Protein AF-K1V8L8-F1 (afdb_monomer_lite)

Sequence (189 aa):
MFRPQVARSARTLGRRANSTTAQQAQQKAQQAAQDAKQAAGDVAAKAKDALNSPKAQEVSQKANELFESGAQAVRKVTGPIGDKVGNALGSYKQPLQYNWQVFKSLVKQVYQAEKLAPPTHLSQWTSAYSEIFHKAASKQWWSQVLSSGSWAKLAVGGLEAYGLYKIGEILGRRHLIGYNVPANAVGQH

Foldseek 3Di:
DDDDDDDDDDPDPPPPVPVVVVVVVVVVVVVVVVVVVVVVVVVVVVVVVLVPDPDPVVSVVVVVVCVVVVVVVCVVCCPPVVVVVVVVVVVVVVVVVVVVVVVVVVVVVCCVVVVVDDDPDVVVVVVVVVVVVVLVPDPVNVVCCVVVVVVVVVVVVVVVVVVVVVVVVCVVQVHDDDHPDPPVVVPDD

InterPro domains:
  IPR006808 ATP synthase F0 complex subunit G, mitochondrial [PF04718] (97-180)

Structure (mmCIF, N/CA/C/O backbone):
data_AF-K1V8L8-F1
#
_entry.id   AF-K1V8L8-F1
#
loop_
_atom_site.group_PDB
_atom_site.id
_atom_site.type_symbol
_atom_site.label_atom_id
_atom_site.label_alt_id
_atom_site.label_comp_id
_atom_site.label_asym_id
_atom_site.label_entity_id
_atom_site.label_seq_id
_atom_site.pdbx_PDB_ins_code
_atom_site.Cartn_x
_atom_site.Cartn_y
_atom_site.Cartn_z
_atom_site.occupancy
_atom_site.B_iso_or_equiv
_atom_site.auth_seq_id
_atom_site.auth_comp_id
_atom_site.auth_asym_id
_atom_site.auth_atom_id
_atom_site.pdbx_PDB_model_num
ATOM 1 N N . MET A 1 1 ? -13.788 6.386 79.964 1.00 41.38 1 MET A N 1
ATOM 2 C CA . MET A 1 1 ? -13.358 6.359 78.548 1.00 41.38 1 MET A CA 1
ATOM 3 C C . MET A 1 1 ? -14.594 6.194 77.671 1.00 41.38 1 MET A C 1
ATOM 5 O O . MET A 1 1 ? -15.170 5.120 77.668 1.00 41.38 1 MET A O 1
ATOM 9 N N . PHE A 1 2 ? -15.033 7.253 76.987 1.00 39.66 2 PHE A N 1
ATOM 10 C CA . PHE A 1 2 ? -16.149 7.231 76.032 1.00 39.66 2 PHE A CA 1
ATOM 11 C C . PHE A 1 2 ? -15.664 7.855 74.717 1.00 39.66 2 PHE A C 1
ATOM 13 O O . PHE A 1 2 ? -15.045 8.917 74.733 1.00 39.66 2 PHE A O 1
ATOM 20 N N . ARG A 1 3 ? -15.930 7.200 73.584 1.00 55.78 3 ARG A N 1
ATOM 21 C CA . ARG A 1 3 ? -15.787 7.765 72.234 1.00 55.78 3 ARG A CA 1
ATOM 22 C C . ARG A 1 3 ? -17.061 7.452 71.451 1.00 55.78 3 ARG A C 1
ATOM 24 O O . ARG A 1 3 ? -17.362 6.269 71.312 1.00 55.78 3 ARG A O 1
ATOM 31 N N . PRO A 1 4 ? -17.762 8.436 70.870 1.00 52.28 4 PRO A N 1
ATOM 32 C CA . PRO A 1 4 ? -18.664 8.168 69.764 1.00 52.28 4 PRO A CA 1
ATOM 33 C C . PRO A 1 4 ? -17.899 8.279 68.434 1.00 52.28 4 PRO A C 1
ATOM 35 O O . PRO A 1 4 ? -17.237 9.279 68.155 1.00 52.28 4 PRO A O 1
ATOM 38 N N . GLN A 1 5 ? -17.965 7.215 67.632 1.00 56.03 5 GLN A N 1
ATOM 39 C CA . GLN A 1 5 ? -17.539 7.186 66.231 1.00 56.03 5 GLN A CA 1
ATOM 40 C C . GLN A 1 5 ? -18.643 7.772 65.339 1.00 56.03 5 GLN A C 1
ATOM 42 O O . GLN A 1 5 ? -19.834 7.631 65.601 1.00 56.03 5 GLN A O 1
ATOM 47 N N . VAL A 1 6 ? -18.197 8.457 64.292 1.00 55.47 6 VAL A N 1
ATOM 48 C CA . VAL A 1 6 ? -18.942 9.372 63.423 1.00 55.47 6 VAL A CA 1
ATOM 49 C C . VAL A 1 6 ? -19.823 8.634 62.406 1.00 55.47 6 VAL A C 1
ATOM 51 O O . VAL A 1 6 ? -19.441 7.608 61.846 1.00 55.47 6 VAL A O 1
ATOM 54 N N . ALA A 1 7 ? -20.989 9.217 62.118 1.00 52.66 7 ALA A N 1
ATOM 55 C CA . ALA A 1 7 ? -21.950 8.794 61.106 1.00 52.66 7 ALA A CA 1
ATOM 56 C C . ALA A 1 7 ? -21.371 8.751 59.676 1.00 52.66 7 ALA A C 1
ATOM 58 O O . ALA A 1 7 ? -20.891 9.760 59.160 1.00 52.66 7 ALA A O 1
ATOM 59 N N . ARG A 1 8 ? -21.520 7.613 58.984 1.00 55.12 8 ARG A N 1
ATOM 60 C CA . ARG A 1 8 ? -21.452 7.508 57.513 1.00 55.12 8 ARG A CA 1
ATOM 61 C C . ARG A 1 8 ? -22.308 6.342 57.016 1.00 55.12 8 ARG A C 1
ATOM 63 O O . ARG A 1 8 ? -21.875 5.199 57.080 1.00 55.12 8 ARG A O 1
ATOM 70 N N . SER A 1 9 ? -23.481 6.633 56.452 1.00 55.84 9 SER A N 1
ATOM 71 C CA . SER A 1 9 ? -24.152 5.775 55.457 1.00 55.84 9 SER A CA 1
ATOM 72 C C . SER A 1 9 ? -25.309 6.521 54.790 1.00 55.84 9 SER A C 1
ATOM 74 O O . SER A 1 9 ? -26.440 6.470 55.250 1.00 55.84 9 SER A O 1
ATOM 76 N N . ALA A 1 10 ? -25.022 7.233 53.696 1.00 54.03 10 ALA A N 1
ATOM 77 C CA . ALA A 1 10 ? -26.052 7.858 52.856 1.00 54.03 10 ALA A CA 1
ATOM 78 C C . ALA A 1 10 ? -25.625 7.949 51.376 1.00 54.03 10 ALA A C 1
ATOM 80 O O . ALA A 1 10 ? -25.760 8.994 50.746 1.00 54.03 10 ALA A O 1
ATOM 81 N N . ARG A 1 11 ? -25.043 6.883 50.800 1.00 56.56 11 ARG A N 1
ATOM 82 C CA . ARG A 1 11 ? -24.633 6.866 49.373 1.00 56.56 11 ARG A CA 1
ATOM 83 C C . ARG A 1 11 ? -24.847 5.527 48.658 1.00 56.56 11 ARG A C 1
ATOM 85 O O . ARG A 1 11 ? -23.981 5.088 47.909 1.00 56.56 11 ARG A O 1
ATOM 92 N N . THR A 1 12 ? -25.984 4.861 48.848 1.00 56.50 12 THR A N 1
ATOM 93 C CA . THR A 1 12 ? -26.264 3.601 48.118 1.00 56.50 12 THR A CA 1
ATOM 94 C C . THR A 1 12 ? -27.656 3.487 47.495 1.00 56.50 12 THR A C 1
ATOM 96 O O . THR A 1 12 ? -27.924 2.495 46.820 1.00 56.50 12 THR A O 1
ATOM 99 N N . LEU A 1 13 ? -28.516 4.507 47.591 1.00 55.69 13 LEU A N 1
ATOM 100 C CA . LEU A 1 13 ? -29.871 4.438 47.018 1.00 55.69 13 LEU A CA 1
ATOM 101 C C . LEU A 1 13 ? -29.971 4.851 45.534 1.00 55.69 13 LEU A C 1
ATOM 103 O O . LEU A 1 13 ? -30.917 4.458 44.863 1.00 55.69 13 LEU A O 1
ATOM 107 N N . GLY A 1 14 ? -28.977 5.547 44.968 1.00 52.19 14 GLY A N 1
ATOM 108 C CA . GLY A 1 14 ? -29.038 6.041 43.579 1.00 52.19 14 GLY A CA 1
ATOM 109 C C . GLY A 1 14 ? -28.709 5.027 42.470 1.00 52.19 14 GLY A C 1
ATOM 110 O O . GLY A 1 14 ? -28.949 5.310 41.302 1.00 52.19 14 GLY A O 1
ATOM 111 N N . ARG A 1 15 ? -28.155 3.845 42.787 1.00 51.91 15 ARG A N 1
ATOM 112 C CA . ARG A 1 15 ? -27.674 2.889 41.760 1.00 51.91 15 ARG A CA 1
ATOM 113 C C . ARG A 1 15 ? -28.701 1.859 41.285 1.00 51.91 15 ARG A C 1
ATOM 115 O O . ARG A 1 15 ? -28.468 1.231 40.260 1.00 51.91 15 ARG A O 1
ATOM 122 N N . ARG A 1 16 ? -29.813 1.662 41.997 1.00 51.38 16 ARG A N 1
ATOM 123 C CA . ARG A 1 16 ? -30.750 0.555 41.712 1.00 51.38 16 ARG A CA 1
ATOM 124 C C . ARG A 1 16 ? -31.874 0.915 40.735 1.00 51.38 16 ARG A C 1
ATOM 126 O O . ARG A 1 16 ? -32.454 0.022 40.137 1.00 51.38 16 ARG A O 1
ATOM 133 N N . ALA A 1 17 ? -32.147 2.203 40.526 1.00 51.97 17 ALA A N 1
ATOM 134 C CA . ALA A 1 17 ? -33.228 2.651 39.644 1.00 51.97 17 ALA A CA 1
ATOM 135 C C . ALA A 1 17 ? -32.860 2.657 38.143 1.00 51.97 17 ALA A C 1
ATOM 137 O O . ALA A 1 17 ? -33.745 2.791 37.308 1.00 51.97 17 ALA A O 1
ATOM 138 N N . ASN A 1 18 ? -31.576 2.501 37.788 1.00 53.44 18 ASN A N 1
ATOM 139 C CA . ASN A 1 18 ? -31.100 2.585 36.397 1.00 53.44 18 ASN A CA 1
ATOM 140 C C . ASN A 1 18 ? -30.856 1.208 35.734 1.00 53.44 18 ASN A C 1
ATOM 142 O O . ASN A 1 18 ? -30.539 1.133 34.550 1.00 53.44 18 ASN A O 1
ATOM 146 N N . SER A 1 19 ? -30.973 0.100 36.480 1.00 55.78 19 SER A N 1
ATOM 147 C CA . SER A 1 19 ? -30.687 -1.256 35.977 1.00 55.78 19 SER A CA 1
ATOM 148 C C . SER A 1 19 ? -31.905 -1.974 35.389 1.00 55.78 19 SER A C 1
ATOM 150 O O . SER A 1 19 ? -31.745 -2.826 34.519 1.00 55.78 19 SER A O 1
ATOM 152 N N . THR A 1 20 ? -33.121 -1.622 35.808 1.00 58.75 20 THR A N 1
ATOM 153 C CA . THR A 1 20 ? -34.366 -2.262 35.348 1.00 58.75 20 THR A CA 1
ATOM 154 C C . THR A 1 20 ? -34.743 -1.865 33.918 1.00 58.75 20 THR A C 1
ATOM 156 O O . THR A 1 20 ? -35.167 -2.717 33.141 1.00 58.75 20 THR A O 1
ATOM 159 N N . THR A 1 21 ? -34.505 -0.617 33.512 1.00 59.47 21 THR A N 1
ATOM 160 C CA . THR A 1 21 ? -34.759 -0.129 32.143 1.00 59.47 21 THR A CA 1
ATOM 161 C C . THR A 1 21 ? -33.750 -0.673 31.129 1.00 59.47 21 THR A C 1
ATOM 163 O O . THR A 1 21 ? -34.129 -1.028 30.014 1.00 59.47 21 THR A O 1
ATOM 166 N N . ALA A 1 22 ? -32.476 -0.801 31.520 1.00 53.62 22 ALA A N 1
ATOM 167 C CA . ALA A 1 22 ? -31.430 -1.377 30.673 1.00 53.62 22 ALA A CA 1
ATOM 168 C C . ALA A 1 22 ? -31.665 -2.877 30.419 1.00 53.62 22 ALA A C 1
ATOM 170 O O . ALA A 1 22 ? -31.586 -3.327 29.278 1.00 53.62 22 ALA A O 1
ATOM 171 N N . GLN A 1 23 ? -32.047 -3.635 31.454 1.00 55.22 23 GLN A N 1
ATOM 172 C CA . GLN A 1 23 ? -32.374 -5.059 31.324 1.00 55.22 23 GLN A CA 1
ATOM 173 C C . GLN A 1 23 ? -33.626 -5.294 30.460 1.00 55.22 23 GLN A C 1
ATOM 175 O O . GLN A 1 23 ? -33.624 -6.190 29.618 1.00 55.22 23 GLN A O 1
ATOM 180 N N . GLN A 1 24 ? -34.659 -4.453 30.584 1.00 58.28 24 GLN A N 1
ATOM 181 C CA . GLN A 1 24 ? -35.862 -4.535 29.743 1.00 58.28 24 GLN A CA 1
ATOM 182 C C . GLN A 1 24 ? -35.597 -4.156 28.274 1.00 58.28 24 GLN A C 1
ATOM 184 O O . GLN A 1 24 ? -36.155 -4.780 27.370 1.00 58.28 24 GLN A O 1
ATOM 189 N N . ALA A 1 25 ? -34.726 -3.175 28.010 1.00 56.31 25 ALA A N 1
ATOM 190 C CA . ALA A 1 25 ? -34.316 -2.818 26.649 1.00 56.31 25 ALA A CA 1
ATOM 191 C C . ALA A 1 25 ? -33.512 -3.946 25.981 1.00 56.31 25 ALA A C 1
ATOM 193 O O . ALA A 1 25 ? -33.713 -4.243 24.803 1.00 56.31 25 ALA A O 1
ATOM 194 N N . GLN A 1 26 ? -32.655 -4.623 26.748 1.00 54.72 26 GLN A N 1
ATOM 195 C CA . GLN A 1 26 ? -31.834 -5.730 26.262 1.00 54.72 26 GLN A CA 1
ATOM 196 C C . GLN A 1 26 ? -32.673 -6.988 25.979 1.00 54.72 26 GLN A C 1
ATOM 198 O O . GLN A 1 26 ? -32.453 -7.647 24.965 1.00 54.72 26 GLN A O 1
ATOM 203 N N . GLN A 1 27 ? -33.694 -7.267 26.796 1.00 59.62 27 GLN A N 1
ATOM 204 C CA . GLN A 1 27 ? -34.651 -8.355 26.553 1.00 59.62 27 GLN A CA 1
ATOM 205 C C . GLN A 1 27 ? -35.532 -8.097 25.319 1.00 59.62 27 GLN A C 1
ATOM 207 O O . GLN A 1 27 ? -35.704 -8.997 24.499 1.00 59.62 27 GLN A O 1
ATOM 212 N N . LYS A 1 28 ? -36.016 -6.861 25.114 1.00 63.06 28 LYS A N 1
ATOM 213 C CA . LYS A 1 28 ? -36.784 -6.501 23.905 1.00 63.06 28 LYS A CA 1
ATOM 214 C C . LYS A 1 28 ? -35.933 -6.511 22.633 1.00 63.06 28 LYS A C 1
ATOM 216 O O . LYS A 1 28 ? -36.427 -6.903 21.581 1.00 63.06 28 LYS A O 1
ATOM 221 N N . ALA A 1 29 ? -34.655 -6.135 22.720 1.00 52.78 29 ALA A N 1
ATOM 222 C CA . ALA A 1 29 ? -33.720 -6.231 21.598 1.00 52.78 29 ALA A CA 1
ATOM 223 C C . ALA A 1 29 ? -33.407 -7.691 21.227 1.00 52.78 29 ALA A C 1
ATOM 225 O O . ALA A 1 29 ? -33.290 -8.014 20.047 1.00 52.78 29 ALA A O 1
ATOM 226 N N . GLN A 1 30 ? -33.317 -8.583 22.218 1.00 53.81 30 GLN A N 1
ATOM 227 C CA . GLN A 1 30 ? -33.124 -10.016 21.986 1.00 53.81 30 GLN A CA 1
ATOM 228 C C . GLN A 1 30 ? -34.370 -10.681 21.388 1.00 53.81 30 GLN A C 1
ATOM 230 O O . GLN A 1 30 ? -34.225 -11.496 20.483 1.00 53.81 30 GLN A O 1
ATOM 235 N N . GLN A 1 31 ? -35.573 -10.288 21.816 1.00 59.94 31 GLN A N 1
ATOM 236 C CA . GLN A 1 31 ? -36.829 -10.757 21.216 1.00 59.94 31 GLN A CA 1
ATOM 237 C C . GLN A 1 31 ? -36.984 -10.260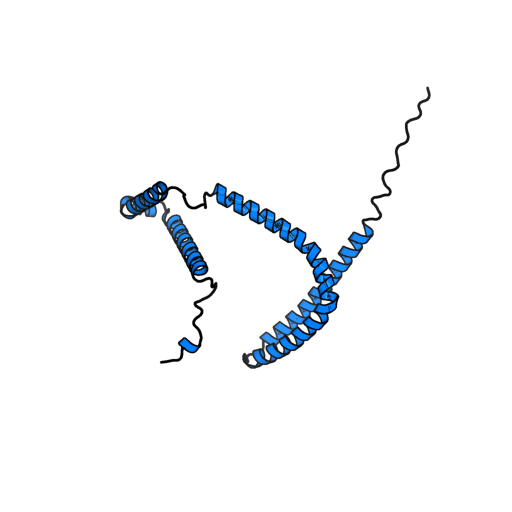 19.771 1.00 59.94 31 GLN A C 1
ATOM 239 O O . GLN A 1 31 ? -37.184 -11.068 18.874 1.00 59.94 31 GLN A O 1
ATOM 244 N N . ALA A 1 32 ? -36.730 -8.974 19.502 1.00 54.91 32 ALA A N 1
ATOM 245 C CA . ALA A 1 32 ? -36.762 -8.438 18.138 1.00 54.91 32 ALA A CA 1
ATOM 246 C C . ALA A 1 32 ? -35.705 -9.080 17.214 1.00 54.91 32 ALA A C 1
ATOM 248 O O . ALA A 1 32 ? -35.952 -9.277 16.026 1.00 54.91 32 ALA A O 1
ATOM 249 N N . ALA A 1 33 ? -34.532 -9.437 17.749 1.00 48.59 33 ALA A N 1
ATOM 250 C CA . ALA A 1 33 ? -33.508 -10.162 16.999 1.00 48.59 33 ALA A CA 1
ATOM 251 C C . ALA A 1 33 ? -33.902 -11.623 16.724 1.00 48.59 33 ALA A C 1
ATOM 253 O O . ALA A 1 33 ? -33.536 -12.157 15.678 1.00 48.59 33 ALA A O 1
ATOM 254 N N . GLN A 1 34 ? -34.642 -12.270 17.628 1.00 57.72 34 GLN A N 1
ATOM 255 C CA . GLN A 1 34 ? -35.170 -13.622 17.423 1.00 57.72 34 GLN A CA 1
ATOM 256 C C . GLN A 1 34 ? -36.318 -13.629 16.407 1.00 57.72 34 GLN A C 1
ATOM 258 O O . GLN A 1 34 ? -36.279 -14.442 15.485 1.00 57.72 34 GLN A O 1
ATOM 263 N N . ASP A 1 35 ? -37.233 -12.661 16.482 1.00 61.31 35 ASP A N 1
ATOM 264 C CA . ASP A 1 35 ? -38.331 -12.494 15.521 1.00 61.31 35 ASP A CA 1
ATOM 265 C C . ASP A 1 35 ? -37.797 -12.160 14.118 1.00 61.31 35 ASP A C 1
ATOM 267 O O . ASP A 1 35 ? -38.238 -12.724 13.117 1.00 61.31 35 ASP A O 1
ATOM 271 N N . ALA A 1 36 ? -36.763 -11.313 14.028 1.00 51.12 36 ALA A N 1
ATOM 272 C CA . ALA A 1 36 ? -36.087 -11.016 12.766 1.00 51.12 36 ALA A CA 1
ATOM 273 C C . ALA A 1 36 ? -35.331 -12.232 12.206 1.00 51.12 36 ALA A C 1
ATOM 275 O O . ALA A 1 36 ? -35.281 -12.422 10.991 1.00 51.12 36 ALA A O 1
ATOM 276 N N . LYS A 1 37 ? -34.756 -13.077 13.070 1.00 53.94 37 LYS A N 1
ATOM 277 C CA . LYS A 1 37 ? -34.059 -14.303 12.657 1.00 53.94 37 LYS A CA 1
ATOM 278 C C . LYS A 1 37 ? -35.037 -15.382 12.184 1.00 53.94 37 LYS A C 1
ATOM 280 O O . LYS A 1 37 ? -34.701 -16.116 11.260 1.00 53.94 37 LYS A O 1
ATOM 285 N N . GLN A 1 38 ? -36.235 -15.447 12.764 1.00 57.44 38 GLN A N 1
ATOM 286 C CA . GLN A 1 38 ? -37.321 -16.320 12.307 1.00 57.44 38 GLN A CA 1
ATOM 287 C C . GLN A 1 38 ? -37.905 -15.830 10.977 1.00 57.44 38 GLN A C 1
ATOM 289 O O . GLN A 1 38 ? -37.942 -16.599 10.021 1.00 57.44 38 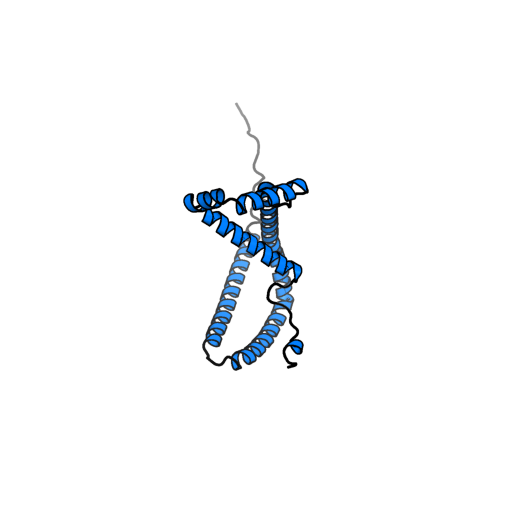GLN A O 1
ATOM 294 N N . ALA A 1 39 ? -38.196 -14.531 10.848 1.00 55.06 39 ALA A N 1
ATOM 295 C CA . ALA A 1 39 ? -38.648 -13.943 9.584 1.00 55.06 39 ALA A CA 1
ATOM 296 C C . ALA A 1 39 ? -37.603 -14.095 8.460 1.00 55.06 39 ALA A C 1
ATOM 298 O O . ALA A 1 39 ? -37.948 -14.396 7.318 1.00 55.06 39 ALA A O 1
ATOM 299 N N . ALA A 1 40 ? -36.311 -13.947 8.774 1.00 41.16 40 ALA A N 1
ATOM 300 C CA . ALA A 1 40 ? -35.227 -14.199 7.826 1.00 41.16 40 ALA A CA 1
ATOM 301 C C . ALA A 1 40 ? -35.068 -15.692 7.497 1.00 41.16 40 ALA A C 1
ATOM 303 O O . ALA A 1 40 ? -34.740 -16.026 6.360 1.00 41.16 40 ALA A O 1
ATOM 304 N N . GLY A 1 41 ? -35.322 -16.587 8.457 1.00 49.12 41 GLY A N 1
ATOM 305 C CA . GLY A 1 41 ? -35.358 -18.034 8.247 1.00 49.12 41 GLY A CA 1
ATOM 306 C C . GLY A 1 41 ? -36.468 -18.455 7.283 1.00 49.12 41 GLY A C 1
ATOM 307 O O . GLY A 1 41 ? -36.201 -19.216 6.357 1.00 49.12 41 GLY A O 1
ATOM 308 N N . ASP A 1 42 ? -37.665 -17.883 7.425 1.00 55.75 42 ASP A N 1
ATOM 309 C CA . ASP A 1 42 ? -38.818 -18.164 6.559 1.00 55.75 42 ASP A CA 1
ATOM 310 C C . ASP A 1 42 ? -38.641 -17.608 5.140 1.00 55.75 42 ASP A C 1
ATOM 312 O O . ASP A 1 42 ? -39.034 -18.241 4.157 1.00 55.75 42 ASP A O 1
ATOM 316 N N . VAL A 1 43 ? -38.001 -16.442 5.004 1.00 52.12 43 VAL A N 1
ATOM 317 C CA . VAL A 1 43 ? -37.657 -15.868 3.693 1.00 52.12 43 VAL A CA 1
ATOM 318 C C . VAL A 1 43 ? -36.511 -16.643 3.039 1.00 52.12 43 VAL A C 1
ATOM 320 O O . VAL A 1 43 ? -36.562 -16.909 1.839 1.00 52.12 43 VAL A O 1
ATOM 323 N N . ALA A 1 44 ? -35.509 -17.074 3.808 1.00 44.59 44 ALA A N 1
ATOM 324 C CA . ALA A 1 44 ? -34.413 -17.898 3.303 1.00 44.59 44 ALA A CA 1
ATOM 325 C C . ALA A 1 44 ? -34.875 -19.312 2.909 1.00 44.59 44 ALA A C 1
ATOM 327 O O . ALA A 1 44 ? -34.371 -19.859 1.929 1.00 44.59 44 ALA A O 1
ATOM 328 N N . ALA A 1 45 ? -35.846 -19.890 3.624 1.00 54.59 45 ALA A N 1
ATOM 329 C CA . ALA A 1 45 ? -36.470 -21.162 3.265 1.00 54.59 45 ALA A CA 1
ATOM 330 C C . ALA A 1 45 ? -37.266 -21.035 1.955 1.00 54.59 45 ALA A C 1
ATOM 332 O O . ALA A 1 45 ? -37.046 -21.813 1.030 1.00 54.59 45 ALA A O 1
ATOM 333 N N . LYS A 1 46 ? -38.076 -19.975 1.813 1.00 60.25 46 LYS A N 1
ATOM 334 C CA . LYS A 1 46 ? -38.807 -19.682 0.565 1.00 60.25 46 LYS A CA 1
ATOM 335 C C . LYS A 1 46 ? -37.881 -19.372 -0.617 1.00 60.25 46 LYS A C 1
ATOM 337 O O . LYS A 1 46 ? -38.191 -19.737 -1.747 1.00 60.25 46 LYS A O 1
ATOM 342 N N . ALA A 1 47 ? -36.731 -18.742 -0.368 1.00 46.72 47 ALA A N 1
ATOM 343 C CA . ALA A 1 47 ? -35.719 -18.490 -1.393 1.00 46.72 47 ALA A CA 1
ATOM 344 C C . ALA A 1 47 ? -34.982 -19.772 -1.820 1.00 46.72 47 ALA A C 1
ATOM 346 O O . ALA A 1 47 ? -34.677 -19.935 -3.000 1.00 46.72 47 ALA A O 1
ATOM 347 N N . LYS A 1 48 ? -34.728 -20.701 -0.888 1.00 53.56 48 LYS A N 1
ATOM 348 C CA . LYS A 1 48 ? -34.130 -22.009 -1.197 1.00 53.56 48 LYS A CA 1
ATOM 349 C C . LYS A 1 48 ? -35.063 -22.904 -2.015 1.00 53.56 48 LYS A C 1
ATOM 351 O O . LYS A 1 48 ? -34.581 -23.560 -2.931 1.00 53.56 48 LYS A O 1
ATOM 356 N N . ASP A 1 49 ? -36.369 -22.876 -1.757 1.00 51.56 49 ASP A N 1
ATOM 357 C CA . ASP A 1 49 ? -37.346 -23.626 -2.563 1.00 51.56 49 ASP A CA 1
ATOM 358 C C . ASP A 1 49 ? -37.492 -23.067 -3.988 1.00 51.56 49 ASP A C 1
ATOM 360 O O . ASP A 1 49 ? -37.638 -23.829 -4.944 1.00 51.56 49 ASP A O 1
ATOM 364 N N . ALA A 1 50 ? -37.367 -21.747 -4.167 1.00 53.94 50 ALA A N 1
ATOM 365 C CA . ALA A 1 50 ? -37.406 -21.112 -5.488 1.00 53.94 50 ALA A CA 1
ATOM 366 C C . ALA A 1 50 ? -36.144 -21.372 -6.338 1.00 53.94 50 ALA A C 1
ATOM 368 O O . ALA A 1 50 ? -36.211 -21.324 -7.566 1.00 53.94 50 ALA A O 1
ATOM 369 N N . LEU A 1 51 ? -35.004 -21.671 -5.703 1.00 44.09 51 LEU A N 1
ATOM 370 C CA . 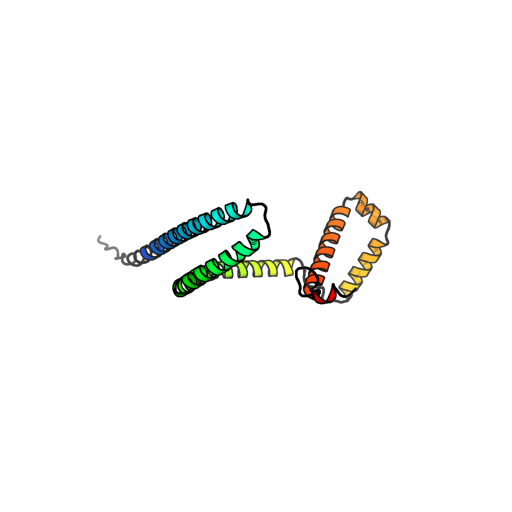LEU A 1 51 ? -33.725 -21.945 -6.373 1.00 44.09 51 LEU A CA 1
ATOM 371 C C . LEU A 1 51 ? -33.627 -23.360 -6.976 1.00 44.09 51 LEU A C 1
ATOM 373 O O . LEU A 1 51 ? -32.761 -23.594 -7.815 1.00 44.09 51 LEU A O 1
ATOM 377 N N . ASN A 1 52 ? -34.512 -24.290 -6.600 1.00 53.44 52 ASN A N 1
ATOM 378 C CA . ASN A 1 52 ? -34.430 -25.698 -7.016 1.00 53.44 52 ASN A CA 1
ATOM 379 C C . ASN A 1 52 ? -35.260 -26.058 -8.270 1.00 53.44 52 ASN A C 1
ATOM 381 O O . ASN A 1 52 ? -35.309 -27.228 -8.643 1.00 53.44 52 ASN A O 1
ATOM 385 N N . SER A 1 53 ? -35.899 -25.095 -8.952 1.00 51.34 53 SER A N 1
ATOM 386 C CA . SER A 1 53 ? -36.620 -25.349 -10.216 1.00 51.34 53 SER A CA 1
ATOM 387 C C . SER A 1 53 ? -35.801 -24.911 -11.445 1.00 51.34 53 SER A C 1
ATOM 389 O O . SER A 1 53 ? -35.436 -23.738 -11.545 1.00 51.34 53 SER A O 1
ATOM 391 N N . PRO A 1 54 ? -35.531 -25.796 -12.428 1.00 52.16 54 PRO A N 1
ATOM 392 C CA . PRO A 1 54 ? -34.605 -25.521 -13.526 1.00 52.16 54 PRO A CA 1
ATOM 393 C C . PRO A 1 54 ? -35.294 -24.809 -14.704 1.00 52.16 54 PRO A C 1
ATOM 395 O O . PRO A 1 54 ? -35.323 -25.322 -15.822 1.00 52.16 54 PRO A O 1
ATOM 398 N N . LYS A 1 55 ? -35.860 -23.618 -14.471 1.00 45.09 55 LYS A N 1
ATOM 399 C CA . LYS A 1 55 ? -36.354 -22.720 -15.535 1.00 45.09 55 LYS A CA 1
ATOM 400 C C . LYS A 1 55 ? -36.055 -21.261 -15.188 1.00 45.09 55 LYS A C 1
ATOM 402 O O . LYS A 1 55 ? -36.875 -20.546 -14.618 1.00 45.09 55 LYS A O 1
ATOM 407 N N . ALA A 1 56 ? -34.862 -20.816 -15.575 1.00 42.28 56 ALA A N 1
ATOM 408 C CA . ALA A 1 56 ? -34.301 -19.497 -15.274 1.00 42.28 56 ALA A CA 1
ATOM 409 C C . ALA A 1 56 ? -35.121 -18.290 -15.792 1.00 42.28 56 ALA A C 1
ATOM 411 O O . ALA A 1 56 ? -34.852 -17.166 -15.383 1.00 42.28 56 ALA A O 1
ATOM 412 N N . GLN A 1 57 ? -36.135 -18.493 -16.642 1.00 45.16 57 GLN A N 1
ATOM 413 C CA . GLN A 1 57 ? -36.997 -17.416 -17.153 1.00 45.16 57 GLN A CA 1
ATOM 414 C C . GLN A 1 57 ? -38.277 -17.176 -16.332 1.00 45.16 57 GLN A C 1
ATOM 416 O O . GLN A 1 57 ? -38.731 -16.036 -16.264 1.00 45.16 57 GLN A O 1
ATOM 421 N N . GLU A 1 58 ? -38.814 -18.177 -15.626 1.00 48.75 58 GLU A N 1
ATOM 422 C CA . GLU A 1 58 ? -39.947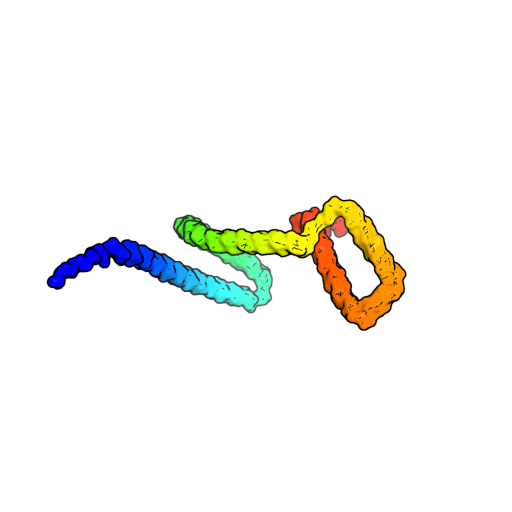 -17.965 -14.700 1.00 48.75 58 GLU A CA 1
ATOM 423 C C . GLU A 1 58 ? -39.490 -17.354 -13.367 1.00 48.75 58 GLU A C 1
ATOM 425 O O . GLU A 1 58 ? -40.239 -16.624 -12.715 1.00 48.75 58 GLU A O 1
ATOM 430 N N . VAL A 1 59 ? -38.229 -17.594 -12.988 1.00 50.66 59 VAL A N 1
ATOM 431 C CA . VAL A 1 59 ? -37.610 -17.036 -11.778 1.00 50.66 59 VAL A CA 1
ATOM 432 C C . VAL A 1 59 ? -37.475 -15.518 -11.878 1.00 50.66 59 VAL A C 1
ATOM 434 O O . VAL A 1 59 ? -37.711 -14.837 -10.890 1.00 50.66 59 VAL A O 1
ATOM 437 N N . SER A 1 60 ? -37.186 -14.958 -13.056 1.00 41.66 60 SER A N 1
ATOM 438 C CA . SER A 1 60 ? -37.105 -13.500 -13.234 1.00 41.66 60 SER A CA 1
ATOM 439 C C . SER A 1 60 ? -38.469 -12.807 -13.150 1.00 41.66 60 SER A C 1
ATOM 441 O O . SER A 1 60 ? -38.558 -11.700 -12.623 1.00 41.66 60 SER A O 1
ATOM 443 N N . GLN A 1 61 ? -39.542 -13.454 -13.615 1.00 52.50 61 GLN A N 1
ATOM 444 C CA . GLN A 1 61 ? -40.897 -12.890 -13.557 1.00 52.50 61 GLN A CA 1
ATOM 445 C C . GLN A 1 61 ? -41.483 -12.983 -12.144 1.00 52.50 61 GLN A C 1
ATOM 447 O O . GLN A 1 61 ? -41.959 -11.980 -11.611 1.00 52.50 61 GLN A O 1
ATOM 452 N N . LYS A 1 62 ? -41.331 -14.136 -11.479 1.00 54.94 62 LYS A N 1
ATOM 453 C CA . LYS A 1 62 ? -41.723 -14.282 -10.071 1.00 54.94 62 LYS A CA 1
ATOM 454 C C . LYS A 1 62 ? -40.841 -13.467 -9.135 1.00 54.94 62 LYS A C 1
ATOM 456 O O . LYS A 1 62 ? -41.352 -12.975 -8.143 1.00 54.94 62 LYS A O 1
ATOM 461 N N . ALA A 1 63 ? -39.556 -13.268 -9.439 1.00 46.22 63 ALA A N 1
ATOM 462 C CA . ALA A 1 63 ? -38.696 -12.378 -8.662 1.00 46.22 63 ALA A CA 1
ATOM 463 C C . ALA A 1 63 ? -39.148 -10.920 -8.766 1.00 46.22 63 ALA A C 1
ATOM 465 O O . ALA A 1 63 ? -39.129 -10.241 -7.749 1.00 46.22 63 ALA A O 1
ATOM 466 N N . ASN A 1 64 ? -39.607 -10.453 -9.932 1.00 47.41 64 ASN A N 1
ATOM 467 C CA . ASN A 1 64 ? -40.162 -9.104 -10.059 1.00 47.41 64 ASN A CA 1
ATOM 468 C C . ASN A 1 64 ? -41.480 -8.953 -9.282 1.00 47.41 64 ASN A C 1
ATOM 470 O O . ASN A 1 64 ? -41.623 -7.984 -8.544 1.00 47.41 64 ASN A O 1
ATOM 474 N N . GLU A 1 65 ? -42.388 -9.933 -9.323 1.00 56.34 65 GLU A N 1
ATOM 475 C CA . GLU A 1 65 ? -43.609 -9.909 -8.495 1.00 56.34 65 GLU A CA 1
ATOM 476 C C . GLU A 1 65 ? -43.314 -10.027 -6.990 1.00 56.34 65 GLU A C 1
ATOM 478 O O . GLU A 1 65 ? -43.952 -9.356 -6.176 1.00 56.34 65 GLU A O 1
ATOM 483 N N . LEU A 1 66 ? -42.321 -10.832 -6.593 1.00 55.16 66 LEU A N 1
ATOM 484 C CA . LEU A 1 66 ? -41.880 -10.949 -5.198 1.00 55.16 66 LEU A CA 1
ATOM 485 C C . LEU A 1 66 ? -41.141 -9.691 -4.736 1.00 55.16 66 LEU A C 1
ATOM 487 O O . LEU A 1 66 ? -41.199 -9.346 -3.559 1.00 55.16 66 LEU A O 1
ATOM 491 N N . PHE A 1 67 ? -40.456 -9.003 -5.648 1.00 49.19 67 PHE A N 1
ATOM 492 C CA . PHE A 1 67 ? -39.774 -7.744 -5.385 1.00 49.19 67 PHE A CA 1
ATOM 493 C C . PHE A 1 67 ? -40.768 -6.591 -5.301 1.00 49.19 67 PHE A C 1
ATOM 495 O O . PHE A 1 67 ? -40.607 -5.740 -4.440 1.00 49.19 67 PHE A O 1
ATOM 502 N N . GLU A 1 68 ? -41.838 -6.579 -6.097 1.00 53.41 68 GLU A N 1
ATOM 503 C CA . GLU A 1 68 ? -42.914 -5.592 -5.970 1.00 53.41 68 GLU A CA 1
ATOM 504 C C . GLU A 1 68 ? -43.769 -5.837 -4.723 1.00 53.41 68 GLU A C 1
ATOM 506 O O . GLU A 1 68 ? -44.020 -4.908 -3.951 1.00 53.41 68 GLU A O 1
ATOM 511 N N . SER A 1 69 ? -44.133 -7.091 -4.448 1.00 56.47 69 SER A N 1
ATOM 512 C CA . SER A 1 69 ? -44.856 -7.483 -3.228 1.00 56.47 69 SER A CA 1
ATOM 513 C C . SER A 1 69 ? -43.991 -7.287 -1.977 1.00 56.47 69 SER A C 1
ATOM 515 O O . SER A 1 69 ? -44.459 -6.804 -0.943 1.00 56.47 69 SER A O 1
ATOM 517 N N . GLY A 1 70 ? -42.696 -7.581 -2.092 1.00 53.59 70 GLY A N 1
ATOM 518 C CA . GLY A 1 70 ? -41.676 -7.338 -1.080 1.00 53.59 70 GLY A CA 1
ATOM 519 C C . GLY A 1 70 ? -41.412 -5.851 -0.877 1.00 53.59 70 GLY A C 1
ATOM 520 O O . GLY A 1 70 ? -41.328 -5.408 0.260 1.00 53.59 70 GLY A O 1
ATOM 521 N N . ALA A 1 71 ? -41.388 -5.042 -1.935 1.00 50.03 71 ALA A N 1
ATOM 522 C CA . ALA A 1 71 ? -41.256 -3.591 -1.852 1.00 50.03 71 ALA A CA 1
ATOM 523 C C . ALA A 1 71 ? -42.495 -2.940 -1.225 1.00 50.03 71 ALA A C 1
ATOM 525 O O . ALA A 1 71 ? -42.363 -1.951 -0.507 1.00 50.03 71 ALA A O 1
ATOM 526 N N . GLN A 1 72 ? -43.694 -3.491 -1.432 1.00 54.03 72 GLN A N 1
ATOM 527 C CA . GLN A 1 72 ? -44.910 -3.027 -0.759 1.00 54.03 72 GLN A CA 1
ATOM 528 C C . GLN A 1 72 ? -44.947 -3.434 0.721 1.00 54.03 72 GLN A C 1
ATOM 530 O O . GLN A 1 72 ? -45.329 -2.618 1.565 1.00 54.03 72 GLN A O 1
ATOM 535 N N . ALA A 1 73 ? -44.490 -4.643 1.062 1.00 55.56 73 ALA A N 1
ATOM 536 C CA . ALA A 1 73 ? -44.312 -5.075 2.450 1.00 55.56 73 ALA A CA 1
ATOM 537 C C . ALA A 1 73 ? -43.233 -4.241 3.160 1.00 55.56 73 ALA A C 1
ATOM 539 O O . ALA A 1 73 ? -43.452 -3.757 4.270 1.00 55.56 73 ALA A O 1
ATOM 540 N N . VAL A 1 74 ? -42.119 -3.962 2.479 1.00 50.72 74 VAL A N 1
ATOM 541 C CA . VAL A 1 74 ? -41.066 -3.062 2.953 1.00 50.72 74 VAL A CA 1
ATOM 542 C C . VAL A 1 74 ? -41.625 -1.653 3.121 1.00 50.72 74 VAL A C 1
ATOM 544 O O . VAL A 1 74 ? -41.467 -1.098 4.196 1.00 50.72 74 VAL A O 1
ATOM 547 N N . ARG A 1 75 ? -42.372 -1.079 2.171 1.00 55.53 75 ARG A N 1
ATOM 548 C CA . ARG A 1 75 ? -42.980 0.260 2.330 1.00 55.53 75 ARG A CA 1
ATOM 549 C C . ARG A 1 75 ? -43.961 0.344 3.507 1.00 55.53 75 ARG A C 1
ATOM 551 O O . ARG A 1 75 ? -43.948 1.343 4.218 1.00 55.53 75 ARG A O 1
ATOM 558 N N . LYS A 1 76 ? -44.755 -0.702 3.768 1.00 57.03 76 LYS A N 1
ATOM 559 C CA . LYS A 1 76 ? -45.678 -0.754 4.923 1.00 57.03 76 LYS A CA 1
ATOM 560 C C . LYS A 1 76 ? -44.956 -0.928 6.265 1.00 57.03 76 LYS A C 1
ATOM 562 O O . LYS A 1 76 ? -45.413 -0.395 7.271 1.00 57.03 76 LYS A O 1
ATOM 567 N N . VAL A 1 77 ? -43.808 -1.605 6.276 1.00 53.59 77 VAL A N 1
ATOM 568 C CA . VAL A 1 77 ? -42.952 -1.769 7.465 1.00 53.59 77 VAL A CA 1
ATOM 569 C C . VAL A 1 77 ? -42.003 -0.570 7.660 1.00 53.59 77 VAL A C 1
ATOM 571 O O . VAL A 1 77 ? -41.612 -0.262 8.781 1.00 53.59 77 VAL A O 1
ATOM 574 N N . THR A 1 78 ? -41.692 0.186 6.605 1.00 48.88 78 THR A N 1
ATOM 575 C CA . THR A 1 78 ? -40.737 1.314 6.636 1.00 48.88 78 THR A CA 1
ATOM 576 C C . THR A 1 78 ? -41.367 2.640 7.077 1.00 48.88 78 THR A C 1
ATOM 578 O O . THR A 1 78 ? -40.638 3.596 7.288 1.00 48.88 78 THR A O 1
ATOM 581 N N . GLY A 1 79 ? -42.689 2.716 7.282 1.00 65.44 79 GLY A N 1
ATOM 582 C CA . GLY A 1 79 ? -43.339 3.919 7.822 1.00 65.44 79 GLY A CA 1
ATOM 583 C C . GLY A 1 79 ? -42.998 4.157 9.310 1.00 65.44 79 GLY A C 1
ATOM 584 O O . GLY A 1 79 ? -41.978 4.755 9.620 1.00 65.44 79 GLY A O 1
ATOM 585 N N . PRO A 1 80 ? -43.797 3.672 10.275 1.00 58.44 80 PRO A N 1
ATOM 586 C CA . PRO A 1 80 ? -43.594 3.981 11.700 1.00 58.44 80 PRO A CA 1
ATOM 587 C C . PRO A 1 80 ? -42.582 3.076 12.441 1.00 58.44 80 PRO A C 1
ATOM 589 O O . PRO A 1 80 ? -42.162 3.403 13.554 1.00 58.44 80 PRO A O 1
ATOM 592 N N . ILE A 1 81 ? -42.183 1.932 11.864 1.00 51.19 81 ILE A N 1
ATOM 593 C CA . ILE A 1 81 ? -41.126 1.057 12.419 1.00 51.19 81 ILE A CA 1
ATOM 594 C C . ILE A 1 81 ? -39.746 1.471 11.881 1.00 51.19 81 ILE A C 1
ATOM 596 O O . ILE A 1 81 ? -38.760 1.369 12.611 1.00 51.19 81 ILE A O 1
ATOM 600 N N . GLY A 1 82 ? -39.684 2.034 10.668 1.00 54.94 82 GLY A N 1
ATOM 601 C CA . GLY A 1 82 ? -38.469 2.607 10.081 1.00 54.94 82 GLY A CA 1
ATOM 602 C C . GLY A 1 82 ? -37.852 3.712 10.941 1.00 54.94 82 GLY A C 1
ATOM 603 O O . GLY A 1 82 ? -36.648 3.689 11.178 1.00 54.94 82 GLY A O 1
ATOM 604 N N . ASP A 1 83 ? -38.668 4.597 11.518 1.00 57.78 83 ASP A N 1
ATOM 605 C CA . ASP A 1 83 ? -38.186 5.678 12.392 1.00 57.78 83 ASP A CA 1
ATOM 606 C C . ASP A 1 83 ? -37.653 5.172 13.743 1.00 57.78 83 ASP A C 1
ATOM 608 O O . ASP A 1 83 ? -36.659 5.679 14.268 1.00 57.78 83 ASP A O 1
ATOM 612 N N . LYS A 1 84 ? -38.259 4.118 14.306 1.00 57.91 84 LYS A N 1
ATOM 613 C CA . LYS A 1 84 ? -37.815 3.516 15.578 1.00 57.91 84 LYS A CA 1
ATOM 614 C C . LYS A 1 84 ? -36.580 2.633 15.403 1.00 57.91 84 LYS A C 1
ATOM 616 O O . LYS A 1 84 ? -35.694 2.661 16.256 1.00 57.91 84 LYS A O 1
ATOM 621 N N . VAL A 1 85 ? -36.482 1.905 14.290 1.00 52.22 85 VAL A N 1
ATOM 622 C CA . VAL A 1 85 ? -35.268 1.180 13.887 1.00 52.22 85 VAL A CA 1
ATOM 623 C C . VAL A 1 85 ? -34.171 2.164 13.483 1.00 52.22 85 VAL A C 1
ATOM 625 O O . VAL A 1 85 ? -33.019 1.935 13.819 1.00 52.22 85 VAL A O 1
ATOM 628 N N . GLY A 1 86 ? -34.504 3.305 12.877 1.00 56.81 86 GLY A N 1
ATOM 629 C CA . GLY A 1 86 ? -33.578 4.408 12.616 1.00 56.81 86 GLY A CA 1
ATOM 630 C C . GLY A 1 86 ? -32.996 5.012 13.897 1.00 56.81 86 GLY A C 1
ATOM 631 O O . GLY A 1 86 ? -31.785 5.227 13.971 1.00 56.81 86 GLY A O 1
ATOM 632 N N . ASN A 1 87 ? -33.818 5.195 14.937 1.00 59.16 87 ASN A N 1
ATOM 633 C CA . ASN A 1 87 ? -33.370 5.674 16.251 1.00 59.16 87 ASN A CA 1
ATOM 634 C C . ASN A 1 87 ? -32.579 4.613 17.048 1.00 59.16 87 ASN A C 1
ATOM 636 O O . ASN A 1 87 ? -31.588 4.950 17.696 1.00 59.16 87 ASN A O 1
ATOM 640 N N . ALA A 1 88 ? -32.946 3.329 16.954 1.00 58.53 88 ALA A N 1
ATOM 641 C CA . ALA A 1 88 ? -32.208 2.219 17.573 1.00 58.53 88 ALA A CA 1
ATOM 642 C C . ALA A 1 88 ? -30.893 1.881 16.831 1.00 58.53 88 ALA A C 1
ATOM 644 O O . ALA A 1 88 ? -29.876 1.573 17.451 1.00 58.53 88 ALA A O 1
ATOM 645 N N . LEU A 1 89 ? -30.862 2.012 15.501 1.00 57.97 89 LEU A N 1
ATOM 646 C CA . LEU A 1 89 ? -29.635 1.980 14.697 1.00 57.97 89 LEU A CA 1
ATOM 647 C C . LEU A 1 89 ? -28.786 3.232 14.926 1.00 57.97 89 LEU A C 1
ATOM 649 O O . LEU A 1 89 ? -27.569 3.158 14.803 1.00 57.97 89 LEU A O 1
ATOM 653 N N . GLY A 1 90 ? -29.387 4.365 15.300 1.00 57.41 90 GLY A N 1
ATOM 654 C CA . GLY A 1 90 ? -28.669 5.549 15.776 1.00 57.41 90 GLY A CA 1
ATOM 655 C C . GLY A 1 90 ? -27.765 5.231 16.970 1.00 57.41 90 GLY A C 1
ATOM 656 O O . GLY A 1 90 ? -26.618 5.671 17.003 1.00 57.41 90 GLY A O 1
ATOM 657 N N . SER A 1 91 ? -28.225 4.363 17.878 1.00 58.62 91 SER A N 1
ATOM 658 C CA . SER A 1 91 ? -27.444 3.868 19.022 1.00 58.62 91 SER A CA 1
ATOM 659 C C . SER A 1 91 ? -26.347 2.865 18.614 1.00 58.62 91 SER A C 1
ATOM 661 O O . SER A 1 91 ? -25.292 2.824 19.242 1.00 58.62 91 SER A O 1
ATOM 663 N N . TYR A 1 92 ? -26.552 2.093 17.537 1.00 56.41 92 TYR A N 1
ATOM 664 C CA . TYR A 1 92 ? -25.564 1.146 16.977 1.00 56.41 92 TYR A CA 1
ATOM 665 C C . TYR A 1 92 ? -24.559 1.773 15.998 1.00 56.41 92 TYR A C 1
ATOM 667 O O . TYR A 1 92 ? -23.489 1.210 15.759 1.00 56.41 92 TYR A O 1
ATOM 675 N N . LYS A 1 93 ? -24.843 2.960 15.457 1.00 61.44 93 LYS A N 1
ATOM 676 C CA . LYS A 1 93 ? -23.868 3.731 14.675 1.00 61.44 93 LYS A CA 1
ATOM 677 C C . LYS A 1 93 ? -22.693 4.170 15.540 1.00 61.44 93 LYS A C 1
ATOM 679 O O . LYS A 1 93 ? -21.575 4.212 15.043 1.00 61.44 93 LYS A O 1
ATOM 684 N N . GLN A 1 94 ? -22.922 4.433 16.823 1.00 64.81 94 GLN A N 1
ATOM 685 C CA . GLN A 1 94 ? -21.892 4.915 17.739 1.00 64.81 94 GLN A CA 1
ATOM 686 C C . GLN A 1 94 ? -20.728 3.920 17.950 1.00 64.81 94 GLN A C 1
ATOM 688 O O . GLN A 1 94 ? -19.581 4.336 17.776 1.00 64.81 94 GLN A O 1
ATOM 693 N N . PRO A 1 95 ? -20.946 2.611 18.217 1.00 73.31 95 PRO A N 1
ATOM 694 C CA . PRO A 1 95 ? -19.847 1.643 18.287 1.00 73.31 95 PRO A CA 1
ATOM 695 C C . PRO A 1 95 ? -19.171 1.390 16.930 1.00 73.31 95 PRO A C 1
ATOM 697 O O . PRO A 1 95 ? -17.954 1.237 16.877 1.00 73.31 95 PRO A O 1
ATOM 700 N N . LEU A 1 96 ? -19.915 1.391 15.818 1.00 80.00 96 LEU A N 1
ATOM 701 C CA . LEU A 1 96 ? -19.327 1.217 14.482 1.00 80.00 96 LEU A CA 1
ATOM 702 C C . LEU A 1 96 ? -18.454 2.408 14.076 1.00 80.00 96 LEU A C 1
ATOM 704 O O . LEU A 1 96 ? -17.353 2.220 13.564 1.00 80.00 96 LEU A O 1
ATOM 708 N N . GLN A 1 97 ? -18.911 3.631 14.346 1.00 82.06 97 GLN A N 1
ATOM 709 C CA . GLN A 1 97 ? -18.130 4.843 14.126 1.00 82.06 97 GLN A CA 1
ATOM 710 C C . GLN A 1 97 ? -16.873 4.841 14.988 1.00 82.06 97 GLN A C 1
ATOM 712 O O . GLN A 1 97 ? -15.801 5.132 14.471 1.00 82.06 97 GLN A O 1
ATOM 717 N N . TYR A 1 98 ? -16.979 4.467 16.266 1.00 82.44 98 TYR A N 1
ATOM 718 C CA . TYR A 1 98 ? -15.814 4.346 17.138 1.00 82.44 98 TYR A CA 1
ATOM 719 C C . TYR A 1 98 ? -14.785 3.349 16.580 1.00 82.44 98 TYR A C 1
ATOM 721 O O . TYR A 1 98 ? -13.626 3.715 16.391 1.00 82.44 98 TYR A O 1
ATOM 729 N N . ASN A 1 99 ? -15.215 2.134 16.217 1.00 89.00 99 ASN A N 1
ATOM 730 C CA . ASN A 1 99 ? -14.334 1.118 15.627 1.00 89.00 99 ASN A CA 1
ATOM 731 C C . ASN A 1 99 ? -13.709 1.588 14.308 1.00 89.00 99 ASN A C 1
ATOM 733 O O . ASN A 1 99 ? -12.533 1.338 14.057 1.00 89.00 99 ASN A O 1
ATOM 737 N N . TRP A 1 100 ? -14.461 2.325 13.490 1.00 90.88 100 TRP A N 1
ATOM 738 C CA . TRP A 1 100 ? -13.936 2.925 12.269 1.00 90.88 100 TRP A CA 1
ATOM 739 C C . TRP A 1 100 ? -12.881 4.003 12.544 1.00 90.88 100 TRP A C 1
ATOM 741 O O . TRP A 1 100 ? -11.869 4.056 11.848 1.00 90.88 100 TRP A O 1
ATOM 751 N N . GLN A 1 101 ? -13.071 4.848 13.563 1.00 91.44 101 GLN A N 1
ATOM 752 C CA . GLN A 1 101 ? -12.068 5.851 13.941 1.00 91.44 101 GLN A CA 1
ATOM 753 C C . GLN A 1 101 ? -10.779 5.196 14.451 1.00 91.44 101 GLN A C 1
ATOM 755 O O . GLN A 1 101 ? -9.693 5.633 14.072 1.00 91.44 101 GLN A O 1
ATOM 760 N N . VAL A 1 102 ? -10.892 4.132 15.254 1.00 92.00 102 VAL A N 1
ATOM 761 C CA . VAL A 1 102 ? -9.735 3.345 15.714 1.00 92.00 102 VAL A CA 1
ATOM 762 C C . VAL A 1 102 ? -9.042 2.663 14.533 1.00 92.00 102 VAL A C 1
ATOM 764 O O . VAL A 1 102 ? -7.828 2.743 14.393 1.00 92.00 102 VAL A O 1
ATOM 767 N N . PHE A 1 103 ? -9.797 2.052 13.622 1.00 93.88 103 PHE A N 1
ATOM 768 C CA . PHE A 1 103 ? -9.228 1.469 12.408 1.00 93.88 103 PHE A CA 1
ATOM 769 C C . PHE A 1 103 ? -8.494 2.522 11.562 1.00 93.88 103 PHE A C 1
ATOM 771 O O . PHE A 1 103 ? -7.355 2.312 11.152 1.00 93.88 103 PHE A O 1
ATOM 778 N N . LYS A 1 104 ? -9.099 3.698 11.359 1.00 93.75 104 LYS A N 1
ATOM 779 C CA . LYS A 1 104 ? -8.490 4.811 10.619 1.00 93.75 104 LYS A CA 1
ATOM 780 C C . LYS A 1 104 ? -7.197 5.303 11.274 1.00 93.75 104 LYS A C 1
ATOM 782 O O . LYS A 1 104 ? -6.246 5.623 10.559 1.00 93.75 104 LYS A O 1
ATOM 787 N N . SER A 1 105 ? -7.147 5.395 12.605 1.00 92.25 105 SER A N 1
ATOM 788 C CA . SER A 1 105 ? -5.928 5.809 13.307 1.00 92.25 105 SER A CA 1
ATOM 789 C C . SER A 1 105 ? -4.819 4.764 13.181 1.00 92.25 105 SER A C 1
ATOM 791 O O . SER A 1 105 ? -3.680 5.146 12.917 1.00 92.25 105 SER A O 1
ATOM 793 N N . LEU A 1 106 ? -5.153 3.471 13.254 1.00 92.50 106 LEU A N 1
ATOM 794 C CA . LEU A 1 106 ? -4.207 2.376 13.018 1.00 92.50 106 LEU A CA 1
ATOM 795 C C . LEU A 1 106 ? -3.653 2.407 11.589 1.00 92.50 106 LEU A C 1
ATOM 797 O O . LEU A 1 106 ? -2.439 2.395 11.403 1.00 92.50 106 LEU A O 1
ATOM 801 N N . VAL A 1 107 ? -4.517 2.552 10.580 1.00 92.62 107 VAL A N 1
ATOM 802 C CA . VAL A 1 107 ? -4.087 2.689 9.177 1.00 92.62 107 VAL A CA 1
ATOM 803 C C . VAL A 1 107 ? -3.155 3.889 9.002 1.00 92.62 107 VAL A C 1
ATOM 805 O O . VAL A 1 107 ? -2.137 3.782 8.323 1.00 92.62 107 VAL A O 1
ATOM 808 N N . LYS A 1 108 ? -3.449 5.027 9.646 1.00 92.19 108 LYS A N 1
ATOM 809 C CA . LYS A 1 108 ? -2.590 6.219 9.587 1.00 92.19 108 LYS A CA 1
ATOM 810 C C . LYS A 1 108 ? -1.211 5.974 10.207 1.00 92.19 108 LYS A C 1
ATOM 812 O O . LYS A 1 108 ? -0.218 6.454 9.667 1.00 92.19 108 LYS A O 1
ATOM 817 N N . GLN A 1 109 ? -1.148 5.259 11.328 1.00 93.06 109 GLN A N 1
ATOM 818 C CA . GLN A 1 109 ? 0.119 4.920 11.976 1.00 93.06 109 GLN A CA 1
ATOM 819 C C . GLN A 1 109 ? 0.958 3.996 11.097 1.00 93.06 109 GLN A C 1
ATOM 821 O O . GLN A 1 109 ? 2.122 4.300 10.857 1.00 93.06 109 GLN A O 1
ATOM 826 N N . VAL A 1 110 ? 0.354 2.935 10.556 1.00 92.25 110 VAL A N 1
ATOM 827 C CA . VAL A 1 110 ? 1.031 2.011 9.634 1.00 92.25 110 VAL A CA 1
ATOM 828 C C . VAL A 1 110 ? 1.517 2.755 8.393 1.00 92.25 110 VAL A C 1
ATOM 830 O O . VAL A 1 110 ? 2.668 2.611 8.010 1.00 92.25 110 VAL A O 1
ATOM 833 N N . TYR A 1 111 ? 0.697 3.636 7.819 1.00 91.44 111 TYR A N 1
ATOM 834 C CA . TYR A 1 111 ? 1.086 4.444 6.663 1.00 91.44 111 TYR A CA 1
ATOM 835 C C . TYR A 1 111 ? 2.347 5.286 6.911 1.00 91.44 111 TYR A C 1
ATOM 837 O O . TYR A 1 111 ? 3.210 5.388 6.038 1.00 91.44 111 TYR A O 1
ATOM 845 N N . GLN A 1 112 ? 2.463 5.887 8.099 1.00 92.06 112 GLN A N 1
ATOM 846 C CA . GLN A 1 112 ? 3.636 6.679 8.476 1.00 92.06 112 GLN A CA 1
ATOM 847 C C . GLN A 1 112 ? 4.844 5.800 8.820 1.00 92.06 112 GLN A C 1
ATOM 849 O O . GLN A 1 112 ? 5.954 6.110 8.391 1.00 92.06 112 GLN A O 1
ATOM 854 N N . ALA A 1 113 ? 4.632 4.713 9.565 1.00 92.50 113 ALA A N 1
ATOM 855 C CA . ALA A 1 113 ? 5.688 3.797 9.989 1.00 92.50 113 ALA A CA 1
ATOM 856 C C . ALA A 1 113 ? 6.322 3.060 8.799 1.00 92.50 113 ALA A C 1
ATOM 858 O O . ALA A 1 113 ? 7.545 3.020 8.684 1.00 92.50 113 ALA A O 1
ATOM 859 N N . GLU A 1 114 ? 5.494 2.574 7.873 1.00 88.31 114 GLU A N 1
ATOM 860 C CA . GLU A 1 114 ? 5.909 1.831 6.676 1.00 88.31 114 GLU A CA 1
ATOM 861 C C . GLU A 1 114 ? 6.315 2.741 5.511 1.00 88.31 114 GLU A C 1
ATOM 863 O O . GLU A 1 114 ? 6.580 2.269 4.409 1.00 88.31 114 GLU A O 1
ATOM 868 N N . LYS A 1 115 ? 6.363 4.064 5.732 1.00 86.94 115 LYS A N 1
ATOM 869 C CA . LYS A 1 115 ? 6.750 5.058 4.717 1.00 86.94 115 LYS A CA 1
ATOM 870 C C . LYS A 1 115 ? 6.007 4.859 3.387 1.00 86.94 115 LYS A C 1
ATOM 872 O O . LYS A 1 115 ? 6.589 5.008 2.318 1.00 86.94 115 LYS A O 1
ATOM 877 N N . LEU A 1 116 ? 4.704 4.578 3.453 1.00 85.25 116 LEU A N 1
ATOM 878 C CA . LEU A 1 116 ? 3.854 4.405 2.265 1.00 85.25 116 LEU A CA 1
ATOM 879 C C . LEU A 1 116 ? 3.583 5.727 1.529 1.00 85.25 116 LEU A C 1
ATOM 881 O O . LEU A 1 116 ? 2.968 5.735 0.463 1.00 85.25 116 LEU A O 1
ATOM 885 N N . ALA A 1 117 ? 4.018 6.854 2.100 1.00 86.25 117 ALA A N 1
ATOM 886 C CA . ALA A 1 117 ? 3.962 8.140 1.433 1.00 86.25 117 ALA A CA 1
ATOM 887 C C . ALA A 1 117 ? 4.928 8.180 0.243 1.00 86.25 117 ALA A C 1
ATOM 889 O O . ALA A 1 117 ? 6.077 7.753 0.379 1.00 86.25 117 ALA A O 1
ATOM 890 N N . PRO A 1 118 ? 4.500 8.732 -0.907 1.00 86.31 118 PRO A N 1
ATOM 891 C CA . PRO A 1 118 ? 5.393 8.882 -2.041 1.00 86.31 118 PRO A CA 1
ATOM 892 C C . PRO A 1 118 ? 6.593 9.755 -1.639 1.00 86.31 118 PRO A C 1
ATOM 894 O O . PRO A 1 118 ? 6.410 10.768 -0.952 1.00 86.31 118 PRO A O 1
ATOM 897 N N . PRO A 1 119 ? 7.816 9.389 -2.058 1.00 89.06 119 PRO A N 1
ATOM 898 C CA . PRO A 1 119 ? 8.998 10.174 -1.752 1.00 89.06 119 PRO A CA 1
ATOM 899 C C . PRO A 1 119 ? 8.875 11.569 -2.369 1.00 89.06 119 PRO A C 1
ATOM 901 O O . PRO A 1 119 ? 8.592 11.723 -3.560 1.00 89.06 119 PRO A O 1
ATOM 904 N N . THR A 1 120 ? 9.078 12.595 -1.544 1.00 89.06 120 THR A N 1
ATOM 905 C CA . THR A 1 120 ? 8.904 14.008 -1.919 1.00 89.06 120 THR A CA 1
ATOM 906 C C . THR A 1 120 ? 10.096 14.570 -2.691 1.00 89.06 120 THR A C 1
ATOM 908 O O . THR A 1 120 ? 9.971 15.593 -3.360 1.00 89.06 120 THR A O 1
ATOM 911 N N . HIS A 1 121 ? 11.256 13.914 -2.617 1.00 92.81 121 HIS A N 1
ATOM 912 C CA . HIS A 1 121 ? 12.490 14.368 -3.251 1.00 92.81 121 HIS A CA 1
ATOM 913 C C . HIS A 1 121 ? 12.740 13.636 -4.572 1.00 92.81 121 HIS A C 1
ATOM 915 O O . HIS A 1 121 ? 12.796 12.408 -4.614 1.00 92.81 121 HIS A O 1
ATOM 921 N N . LEU A 1 122 ? 12.983 14.392 -5.646 1.00 91.81 122 LEU A N 1
ATOM 922 C CA . LEU A 1 122 ? 13.286 13.833 -6.971 1.00 91.81 122 LEU A CA 1
ATOM 923 C C . LEU A 1 122 ? 14.548 12.959 -6.978 1.00 91.81 122 LEU A C 1
ATOM 925 O O . LEU A 1 122 ? 14.599 11.964 -7.692 1.00 91.81 122 LEU A O 1
ATOM 929 N N . SER A 1 123 ? 15.535 13.274 -6.136 1.00 91.88 123 SER A N 1
ATOM 930 C CA . SER A 1 123 ? 16.765 12.484 -6.007 1.00 91.88 123 SER A CA 1
ATOM 931 C C . SER A 1 123 ? 16.516 11.048 -5.534 1.00 91.88 123 SER A C 1
ATOM 933 O O . SER A 1 123 ? 17.269 10.140 -5.887 1.00 91.88 123 SER A O 1
ATOM 935 N N . GLN A 1 124 ? 15.453 10.813 -4.759 1.00 91.94 124 GLN A N 1
ATOM 936 C CA . GLN A 1 124 ? 15.082 9.474 -4.296 1.00 91.94 124 GLN A CA 1
ATOM 937 C C . GLN A 1 124 ? 14.502 8.649 -5.447 1.00 91.94 124 GLN A C 1
ATOM 939 O O . GLN A 1 124 ? 14.844 7.479 -5.593 1.00 91.94 124 GLN A O 1
ATOM 944 N N . TRP A 1 125 ? 13.710 9.281 -6.318 1.00 92.94 125 TRP A N 1
ATOM 945 C CA . TRP A 1 125 ? 13.203 8.652 -7.536 1.00 92.94 125 TRP A CA 1
ATOM 946 C C . TRP A 1 125 ? 14.331 8.278 -8.493 1.00 92.94 125 TRP A C 1
ATOM 948 O O . TRP A 1 125 ? 14.420 7.126 -8.910 1.00 92.94 125 TRP A O 1
ATOM 958 N N . THR A 1 126 ? 15.228 9.216 -8.808 1.00 94.94 126 THR A N 1
ATOM 959 C CA . THR A 1 126 ? 16.341 8.951 -9.735 1.00 94.94 126 THR A CA 1
ATOM 960 C C . THR A 1 126 ? 17.254 7.843 -9.223 1.00 94.94 126 THR A C 1
ATOM 962 O O . THR A 1 126 ? 17.667 6.989 -10.002 1.00 94.94 126 THR A O 1
ATOM 965 N N . SER A 1 127 ? 17.529 7.832 -7.915 1.00 94.94 127 SER A N 1
ATOM 966 C CA . SER A 1 127 ? 18.370 6.810 -7.280 1.00 94.94 127 SER A CA 1
ATOM 967 C C . SER A 1 127 ? 17.706 5.434 -7.290 1.00 94.94 127 SER A C 1
ATOM 969 O O . SER A 1 127 ? 18.357 4.441 -7.593 1.00 94.94 127 SER A O 1
ATOM 971 N N . ALA A 1 128 ? 16.399 5.364 -7.020 1.00 94.12 128 ALA A N 1
ATOM 972 C CA . ALA A 1 128 ? 15.667 4.103 -7.064 1.00 94.12 128 ALA A CA 1
ATOM 973 C C . ALA A 1 128 ? 15.652 3.507 -8.481 1.00 94.12 128 ALA A C 1
ATOM 975 O O . ALA A 1 128 ? 15.923 2.321 -8.661 1.00 94.12 128 ALA A O 1
ATOM 976 N N . TYR A 1 129 ? 15.388 4.331 -9.501 1.00 94.31 129 TYR A N 1
ATOM 977 C CA . TYR A 1 129 ? 15.390 3.877 -10.894 1.00 94.31 129 TYR A CA 1
ATOM 978 C C . TYR A 1 129 ? 16.775 3.431 -11.365 1.00 94.31 129 TYR A C 1
ATOM 980 O O . TYR A 1 129 ? 16.884 2.386 -12.011 1.00 94.31 129 TYR A O 1
ATOM 988 N N . SER A 1 130 ? 17.831 4.184 -11.037 1.00 95.50 130 SER A N 1
ATOM 989 C CA . SER A 1 130 ? 19.192 3.792 -11.406 1.00 95.50 130 SER A CA 1
ATOM 990 C C . SER A 1 130 ? 19.588 2.481 -10.729 1.00 95.50 130 SER A C 1
ATOM 992 O O . SER A 1 130 ? 20.099 1.583 -11.395 1.00 95.50 130 SER A O 1
ATOM 994 N N . GLU A 1 131 ? 19.277 2.309 -9.443 1.00 95.56 131 GLU A N 1
ATOM 995 C CA . GLU A 1 131 ? 19.558 1.080 -8.701 1.00 95.56 131 GLU A CA 1
ATOM 996 C C . GLU A 1 131 ? 18.821 -0.134 -9.283 1.00 95.56 131 GLU A C 1
ATOM 998 O O . GLU A 1 131 ? 19.430 -1.192 -9.472 1.00 95.56 131 GLU A O 1
ATOM 1003 N N . ILE A 1 132 ? 17.532 0.010 -9.610 1.00 94.31 132 ILE A N 1
ATOM 1004 C CA . ILE A 1 132 ? 16.745 -1.055 -10.249 1.00 94.31 132 ILE A CA 1
ATOM 1005 C C . ILE A 1 132 ? 17.374 -1.441 -11.586 1.00 94.31 132 ILE A C 1
ATOM 1007 O O . ILE A 1 132 ? 17.576 -2.628 -11.845 1.00 94.31 132 ILE A O 1
ATOM 1011 N N . PHE A 1 133 ? 17.726 -0.458 -12.416 1.00 95.62 133 PHE A N 1
ATOM 1012 C CA . PHE A 1 133 ? 18.326 -0.714 -13.722 1.00 95.62 133 PHE A CA 1
ATOM 1013 C C . PHE A 1 133 ? 19.690 -1.408 -13.598 1.00 95.62 133 PHE A C 1
ATOM 1015 O O . PHE A 1 133 ? 19.943 -2.408 -14.272 1.00 95.62 133 PHE A O 1
ATOM 1022 N N . HIS A 1 134 ? 20.540 -0.943 -12.679 1.00 96.00 134 HIS A N 1
ATOM 1023 C CA . HIS A 1 134 ? 21.837 -1.559 -12.403 1.00 96.00 134 HIS A CA 1
ATOM 1024 C C . HIS A 1 134 ? 21.709 -3.015 -11.932 1.00 96.00 134 HIS A C 1
ATOM 1026 O O . HIS A 1 134 ? 22.474 -3.873 -12.378 1.00 96.00 134 HIS A O 1
ATOM 1032 N N . LYS A 1 135 ? 20.732 -3.321 -11.069 1.00 93.50 135 LYS A N 1
ATOM 1033 C CA . LYS A 1 135 ? 20.469 -4.695 -10.610 1.00 93.50 135 LYS A CA 1
ATOM 1034 C C . LYS A 1 135 ? 19.903 -5.570 -11.724 1.00 93.50 135 LYS A C 1
ATOM 1036 O O . LYS A 1 135 ? 20.382 -6.684 -11.915 1.00 93.50 135 LYS A O 1
ATOM 1041 N N . ALA A 1 136 ? 18.950 -5.054 -12.496 1.00 93.06 136 ALA A N 1
ATOM 1042 C CA . ALA A 1 136 ? 18.319 -5.784 -13.592 1.00 93.06 136 ALA A CA 1
ATOM 1043 C C . ALA A 1 136 ? 19.314 -6.150 -14.708 1.00 93.06 136 ALA A C 1
ATOM 1045 O O . ALA A 1 136 ? 19.236 -7.250 -15.255 1.00 93.06 136 ALA A O 1
ATOM 1046 N N . ALA A 1 137 ? 20.270 -5.264 -15.011 1.00 95.12 137 ALA A N 1
ATOM 1047 C CA . ALA A 1 137 ? 21.307 -5.496 -16.018 1.00 95.12 137 ALA A CA 1
ATOM 1048 C C . ALA A 1 137 ? 22.436 -6.439 -15.544 1.00 95.12 137 ALA A C 1
ATOM 1050 O O . ALA A 1 137 ? 23.208 -6.948 -16.359 1.00 95.12 137 ALA A O 1
ATOM 1051 N N . SER A 1 138 ? 22.554 -6.690 -14.236 1.00 94.62 138 SER A N 1
ATOM 1052 C CA . SER A 1 138 ? 23.633 -7.497 -13.664 1.00 94.62 138 SER A CA 1
ATOM 1053 C C . SER A 1 138 ? 23.300 -8.990 -13.655 1.00 94.62 138 SER A C 1
ATOM 1055 O O . SER A 1 138 ? 22.423 -9.450 -12.924 1.00 94.62 138 SER A O 1
ATOM 1057 N N . LYS A 1 139 ? 24.075 -9.793 -14.396 1.00 94.00 139 LYS A N 1
ATOM 1058 C CA . LYS A 1 139 ? 23.963 -11.267 -14.373 1.00 94.00 139 LYS A CA 1
ATOM 1059 C C . LYS A 1 139 ? 24.264 -11.862 -12.993 1.00 94.00 139 LYS A C 1
ATOM 1061 O O . LYS A 1 139 ? 23.635 -12.840 -12.599 1.00 94.00 139 LYS A O 1
ATOM 1066 N N . GLN A 1 140 ? 25.198 -11.257 -12.260 1.00 93.75 140 GLN A N 1
ATOM 1067 C CA . GLN A 1 140 ? 25.587 -11.706 -10.923 1.00 93.75 140 GLN A CA 1
ATOM 1068 C C . GLN A 1 140 ? 24.459 -11.513 -9.903 1.00 93.75 140 GLN A C 1
ATOM 1070 O O . GLN A 1 140 ? 24.288 -12.315 -8.990 1.00 93.75 140 GLN A O 1
ATOM 1075 N N . TRP A 1 141 ? 23.657 -10.460 -10.064 1.00 93.88 141 TRP A N 1
ATOM 1076 C CA . TRP A 1 141 ? 22.505 -10.243 -9.198 1.00 93.88 141 TRP A CA 1
ATOM 1077 C C . TRP A 1 141 ? 21.440 -11.327 -9.409 1.00 93.88 141 TRP A C 1
ATOM 1079 O O . TRP A 1 141 ? 20.952 -11.908 -8.440 1.00 93.88 141 TRP A O 1
ATOM 1089 N N . TRP A 1 142 ? 21.145 -11.676 -10.665 1.00 94.69 142 TRP A N 1
ATOM 1090 C CA . TRP A 1 142 ? 20.199 -12.747 -10.989 1.00 94.69 142 TRP A CA 1
ATOM 1091 C C . TRP A 1 142 ? 20.656 -14.122 -10.492 1.00 94.69 142 TRP A C 1
ATOM 1093 O O . TRP A 1 142 ? 19.847 -14.863 -9.930 1.00 94.69 142 TRP A O 1
ATOM 1103 N N . SER A 1 143 ? 21.942 -14.460 -10.631 1.00 94.06 143 SER A N 1
ATOM 1104 C CA . SER A 1 143 ? 22.472 -15.727 -10.106 1.00 94.06 143 SER A CA 1
ATOM 1105 C C . SER A 1 143 ? 22.353 -15.802 -8.580 1.00 94.06 143 SER A C 1
ATOM 1107 O O . SER A 1 143 ? 21.971 -16.841 -8.035 1.00 94.06 143 SER A O 1
ATOM 1109 N N . GLN A 1 144 ? 22.583 -14.690 -7.881 1.00 93.31 144 GLN A N 1
ATOM 1110 C CA . GLN A 1 144 ? 22.416 -14.596 -6.432 1.00 93.31 144 GLN A CA 1
ATOM 1111 C C . GLN A 1 144 ? 20.942 -14.687 -6.003 1.00 93.31 144 GLN A C 1
ATOM 1113 O O . GLN A 1 144 ? 20.616 -15.359 -5.026 1.00 93.31 144 GLN A O 1
ATOM 1118 N N . VAL A 1 145 ? 20.024 -14.052 -6.730 1.00 94.12 145 VAL A N 1
ATOM 1119 C CA . VAL A 1 145 ? 18.575 -14.119 -6.464 1.00 94.12 145 VAL A CA 1
ATOM 1120 C C . VAL A 1 145 ? 18.040 -15.545 -6.605 1.00 94.12 145 VAL A C 1
ATOM 1122 O O . VAL A 1 145 ? 17.247 -15.989 -5.770 1.00 94.12 145 VAL A O 1
ATOM 1125 N N . LEU A 1 146 ? 18.488 -16.263 -7.637 1.00 92.62 146 LEU A N 1
ATOM 1126 C CA . LEU A 1 146 ? 18.074 -17.640 -7.903 1.00 92.62 146 LEU A CA 1
ATOM 1127 C C . LEU A 1 146 ? 18.659 -18.613 -6.875 1.00 92.62 146 LEU A C 1
ATOM 1129 O O . LEU A 1 146 ? 17.922 -19.420 -6.316 1.00 92.62 146 LEU A O 1
ATOM 1133 N N . SER A 1 147 ? 19.955 -18.497 -6.572 1.00 92.81 147 SER A N 1
ATOM 1134 C CA . SER A 1 147 ? 20.631 -19.372 -5.600 1.00 92.81 147 SER A CA 1
ATOM 1135 C C . SER A 1 147 ? 20.188 -19.136 -4.152 1.00 92.81 147 SER A C 1
ATOM 1137 O O . SER A 1 147 ? 20.102 -20.084 -3.380 1.00 92.81 147 SER A O 1
ATOM 1139 N N . SER A 1 148 ? 19.855 -17.896 -3.779 1.00 91.56 148 SER A N 1
ATOM 1140 C CA . SER A 1 148 ? 19.398 -17.553 -2.421 1.00 91.56 148 SER A CA 1
ATOM 1141 C C . SER A 1 148 ? 17.916 -17.840 -2.157 1.00 91.56 148 SER A C 1
ATOM 1143 O O . SER A 1 148 ? 17.447 -17.624 -1.042 1.00 91.56 148 SER A O 1
ATOM 1145 N N . GLY A 1 149 ? 17.146 -18.249 -3.172 1.00 90.12 149 GLY A N 1
ATOM 1146 C CA . GLY A 1 149 ? 15.691 -18.396 -3.052 1.00 90.12 149 GLY A CA 1
ATOM 1147 C C . GLY A 1 149 ? 14.929 -17.065 -2.931 1.00 90.12 149 GLY A C 1
ATOM 1148 O O . GLY A 1 149 ? 13.716 -17.059 -2.726 1.00 90.12 149 GLY A O 1
ATOM 1149 N N . SER A 1 150 ? 15.605 -15.921 -3.093 1.00 90.69 150 SER A N 1
ATOM 1150 C CA . SER A 1 150 ? 14.992 -14.587 -2.974 1.00 90.69 150 SER A CA 1
ATOM 1151 C C . SER A 1 150 ? 14.040 -14.246 -4.126 1.00 90.69 150 SER A C 1
ATOM 1153 O O . SER A 1 150 ? 13.287 -13.275 -4.035 1.00 90.69 150 SER A O 1
ATOM 1155 N N . TRP A 1 151 ? 14.027 -15.052 -5.191 1.00 93.81 151 TRP A N 1
ATOM 1156 C CA . TRP A 1 151 ? 13.112 -14.903 -6.325 1.00 93.81 151 TRP A CA 1
ATOM 1157 C C . TRP A 1 151 ? 11.634 -14.923 -5.904 1.00 93.81 151 TRP A C 1
ATOM 1159 O O . TRP A 1 151 ? 10.832 -14.206 -6.494 1.00 93.81 151 TRP A O 1
ATOM 1169 N N . ALA A 1 152 ? 11.277 -15.660 -4.844 1.00 94.56 152 ALA A N 1
ATOM 1170 C CA . ALA A 1 152 ? 9.908 -15.695 -4.333 1.00 94.56 152 ALA A CA 1
ATOM 1171 C C . ALA A 1 152 ? 9.456 -14.320 -3.813 1.00 94.56 152 ALA A C 1
ATOM 1173 O O . ALA A 1 152 ? 8.342 -13.885 -4.093 1.00 94.56 152 ALA A O 1
ATOM 1174 N N . LYS A 1 153 ? 10.340 -13.589 -3.121 1.00 93.00 153 LYS A N 1
ATOM 1175 C CA . LYS A 1 153 ? 10.053 -12.225 -2.646 1.00 93.00 153 LYS A CA 1
ATOM 1176 C C . LYS A 1 153 ? 9.894 -11.251 -3.809 1.00 93.00 153 LYS A C 1
ATOM 1178 O O . LYS A 1 153 ? 9.005 -10.409 -3.774 1.00 93.00 153 LYS A O 1
ATOM 1183 N N . LEU A 1 154 ? 10.721 -11.387 -4.848 1.00 92.88 154 LEU A N 1
ATOM 1184 C CA . LEU A 1 154 ? 10.580 -10.585 -6.066 1.00 92.88 154 LEU A CA 1
ATOM 1185 C C . LEU A 1 154 ? 9.273 -10.888 -6.800 1.00 92.88 154 LEU A C 1
ATOM 1187 O O . LEU A 1 154 ? 8.628 -9.966 -7.283 1.00 92.88 154 LEU A O 1
ATOM 1191 N N . ALA A 1 155 ? 8.868 -12.157 -6.863 1.00 94.50 155 ALA A N 1
ATOM 1192 C CA . ALA A 1 155 ? 7.613 -12.557 -7.489 1.00 94.50 155 ALA A CA 1
ATOM 1193 C C . ALA A 1 155 ? 6.402 -11.988 -6.736 1.00 94.50 155 ALA A C 1
ATOM 1195 O O . ALA A 1 155 ? 5.515 -11.407 -7.360 1.00 94.50 155 ALA A O 1
ATOM 1196 N N . VAL A 1 156 ? 6.395 -12.091 -5.402 1.00 96.38 156 VAL A N 1
ATOM 1197 C CA . VAL A 1 156 ? 5.351 -11.488 -4.560 1.00 96.38 156 VAL A CA 1
ATOM 1198 C C . VAL A 1 156 ? 5.331 -9.970 -4.736 1.00 96.38 156 VAL A C 1
ATOM 1200 O O . VAL A 1 156 ? 4.279 -9.421 -5.043 1.00 96.38 156 VAL A O 1
ATOM 1203 N N . GLY A 1 157 ? 6.487 -9.304 -4.668 1.00 94.06 157 GLY A N 1
ATOM 1204 C CA . GLY A 1 157 ? 6.571 -7.856 -4.885 1.00 94.06 157 GLY A CA 1
ATOM 1205 C C . GLY A 1 157 ? 6.114 -7.427 -6.286 1.00 94.06 157 GLY A C 1
ATOM 1206 O O . GLY A 1 157 ? 5.460 -6.399 -6.443 1.00 94.06 157 GLY A O 1
ATOM 1207 N N . GLY A 1 158 ? 6.390 -8.234 -7.315 1.00 95.62 158 GLY A N 1
ATOM 1208 C CA . GLY A 1 158 ? 5.885 -8.010 -8.671 1.00 95.62 158 GLY A CA 1
ATOM 1209 C C . GLY A 1 158 ? 4.362 -8.136 -8.762 1.00 95.62 158 GLY A C 1
ATOM 1210 O O . GLY A 1 158 ? 3.712 -7.322 -9.420 1.00 95.62 158 GLY A O 1
ATOM 1211 N N . LEU A 1 159 ? 3.779 -9.112 -8.062 1.00 97.31 159 LEU A N 1
ATOM 1212 C CA . LEU A 1 159 ? 2.329 -9.283 -7.980 1.00 97.31 159 LEU A CA 1
ATOM 1213 C C . LEU A 1 159 ? 1.663 -8.126 -7.220 1.00 97.31 159 LEU A C 1
ATOM 1215 O O . LEU A 1 159 ? 0.626 -7.625 -7.653 1.00 97.31 159 LEU A O 1
ATOM 1219 N N . GLU A 1 160 ? 2.269 -7.665 -6.128 1.00 94.25 160 GLU A N 1
ATOM 1220 C CA . GLU A 1 160 ? 1.810 -6.494 -5.372 1.00 94.25 160 GLU A CA 1
ATOM 1221 C C . GLU A 1 160 ? 1.847 -5.224 -6.232 1.00 94.25 160 GLU A C 1
ATOM 1223 O O . GLU A 1 160 ? 0.858 -4.488 -6.295 1.00 94.25 160 GLU A O 1
ATOM 1228 N N . ALA A 1 161 ? 2.940 -5.001 -6.970 1.00 94.56 161 ALA A N 1
ATOM 1229 C CA . ALA A 1 161 ? 3.061 -3.881 -7.901 1.00 94.56 161 ALA A CA 1
ATOM 1230 C C . ALA A 1 161 ? 1.997 -3.940 -9.013 1.00 94.56 161 ALA A C 1
ATOM 1232 O O . ALA A 1 161 ? 1.383 -2.921 -9.342 1.00 94.56 161 ALA A O 1
ATOM 1233 N N . TYR A 1 162 ? 1.717 -5.132 -9.551 1.00 96.38 162 TYR A N 1
ATOM 1234 C CA . TYR A 1 162 ? 0.638 -5.335 -10.522 1.00 96.38 162 TYR A CA 1
ATOM 1235 C C . TYR A 1 162 ? -0.748 -5.053 -9.920 1.00 96.38 162 TYR A C 1
ATOM 1237 O O . TYR A 1 162 ? -1.595 -4.425 -10.561 1.00 96.38 162 TYR A O 1
ATOM 1245 N N . GLY A 1 163 ? -0.973 -5.456 -8.668 1.00 95.38 163 GLY A N 1
ATOM 1246 C CA . GLY A 1 163 ? -2.191 -5.139 -7.924 1.00 95.38 163 GLY A CA 1
ATOM 1247 C C . GLY A 1 163 ? -2.401 -3.631 -7.768 1.00 95.38 163 GLY A C 1
ATOM 1248 O O . GLY A 1 163 ? -3.475 -3.121 -8.094 1.00 95.38 163 GLY A O 1
ATOM 1249 N N . LEU A 1 164 ? -1.365 -2.894 -7.352 1.00 93.31 164 LEU A N 1
ATOM 1250 C CA . LEU A 1 164 ? -1.409 -1.429 -7.243 1.00 93.31 164 LEU A CA 1
ATOM 1251 C C . LEU A 1 164 ? -1.678 -0.756 -8.595 1.00 93.31 164 LEU A 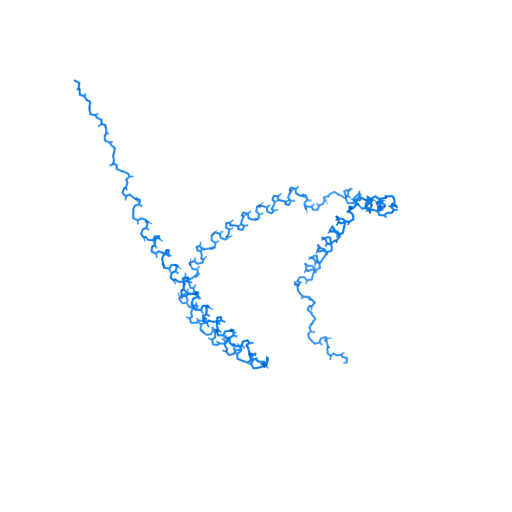C 1
ATOM 1253 O O . LEU A 1 164 ? -2.479 0.179 -8.663 1.00 93.31 164 LEU A O 1
ATOM 1257 N N . TYR A 1 165 ? -1.083 -1.261 -9.678 1.00 94.12 165 TYR A N 1
ATOM 1258 C CA . TYR A 1 165 ? -1.366 -0.786 -11.033 1.00 94.12 165 TYR A CA 1
ATOM 1259 C C . TYR A 1 165 ? -2.855 -0.934 -11.392 1.00 94.12 165 TYR A C 1
ATOM 1261 O O . TYR A 1 165 ? -3.476 0.021 -11.864 1.00 94.12 165 TYR A O 1
ATOM 1269 N N . LYS A 1 166 ? -3.466 -2.090 -11.097 1.00 93.38 166 LYS A N 1
ATOM 1270 C CA . LYS A 1 166 ? -4.899 -2.322 -11.341 1.00 93.38 166 LYS A CA 1
ATOM 1271 C C . LYS A 1 166 ? -5.807 -1.453 -10.475 1.00 93.38 166 LYS A C 1
ATOM 1273 O O . LYS A 1 166 ? -6.831 -0.980 -10.965 1.00 93.38 166 LYS A O 1
ATOM 1278 N N . ILE A 1 167 ? -5.424 -1.174 -9.230 1.00 92.56 167 ILE A N 1
ATOM 1279 C CA . ILE A 1 167 ? -6.135 -0.200 -8.387 1.00 92.56 167 ILE A CA 1
ATOM 1280 C C . ILE A 1 167 ? -6.071 1.197 -9.021 1.00 92.56 167 ILE A C 1
ATOM 1282 O O . ILE A 1 167 ? -7.090 1.885 -9.092 1.00 92.56 167 ILE A O 1
ATOM 1286 N N . GLY A 1 168 ? -4.911 1.597 -9.551 1.00 90.88 168 GLY A N 1
ATOM 1287 C CA . GLY A 1 168 ? -4.762 2.837 -10.317 1.00 90.88 168 GLY A CA 1
ATOM 1288 C C . GLY A 1 168 ? -5.669 2.885 -11.551 1.00 90.88 168 GLY A C 1
ATOM 1289 O O . GLY A 1 168 ? -6.316 3.898 -11.801 1.00 90.88 168 GLY A O 1
ATOM 1290 N N . GLU A 1 169 ? -5.792 1.775 -12.280 1.00 90.00 169 GLU A N 1
ATOM 1291 C CA . GLU A 1 169 ? -6.690 1.636 -13.434 1.00 90.00 169 GLU A CA 1
ATOM 1292 C C . GLU A 1 169 ? -8.174 1.782 -13.034 1.00 90.00 169 GLU A C 1
ATOM 1294 O O . GLU A 1 169 ? -8.945 2.449 -13.727 1.00 90.00 169 GLU A O 1
ATOM 1299 N N . ILE A 1 170 ? -8.575 1.218 -11.887 1.00 92.25 170 ILE A N 1
ATOM 1300 C CA . ILE A 1 170 ? -9.922 1.382 -11.310 1.00 92.25 170 ILE A CA 1
ATOM 1301 C C . ILE A 1 170 ? -10.177 2.847 -10.941 1.00 92.25 170 ILE A C 1
ATOM 1303 O O . ILE A 1 170 ? -11.234 3.383 -11.274 1.00 92.25 170 ILE A O 1
ATOM 1307 N N . LEU A 1 171 ? -9.215 3.513 -10.295 1.00 89.25 171 LEU A N 1
ATOM 1308 C CA . LEU A 1 171 ? -9.325 4.928 -9.923 1.00 89.25 171 LEU A CA 1
ATOM 1309 C C . LEU A 1 171 ? -9.381 5.841 -11.153 1.00 89.25 171 LEU A C 1
ATOM 1311 O O . LEU A 1 171 ? -10.223 6.736 -11.204 1.00 89.25 171 LEU A O 1
ATOM 1315 N N . GLY A 1 172 ? -8.540 5.587 -12.158 1.00 88.56 172 GLY A N 1
ATOM 1316 C CA . GLY A 1 172 ? -8.501 6.350 -13.405 1.00 88.56 172 GLY A CA 1
ATOM 1317 C C . GLY A 1 172 ? -9.785 6.205 -14.221 1.00 88.56 172 GLY A C 1
ATOM 1318 O O . GLY A 1 172 ? -10.295 7.189 -14.752 1.00 88.56 172 GLY A O 1
ATOM 1319 N N . ARG A 1 173 ? -10.365 4.999 -14.263 1.00 88.50 173 ARG A N 1
ATOM 1320 C CA . ARG A 1 173 ? -11.656 4.763 -14.929 1.00 88.50 173 ARG A CA 1
ATOM 1321 C C . ARG A 1 173 ? -12.864 5.093 -14.063 1.00 88.50 173 ARG A C 1
ATOM 1323 O O . ARG A 1 173 ? -13.956 5.200 -14.606 1.00 88.50 173 ARG A O 1
ATOM 1330 N N . ARG A 1 174 ? -12.700 5.237 -12.743 1.00 90.38 174 ARG A N 1
ATOM 1331 C CA . ARG A 1 174 ? -13.778 5.435 -11.752 1.00 90.38 174 ARG A CA 1
ATOM 1332 C C . ARG A 1 174 ? -14.867 4.349 -11.796 1.00 90.38 174 ARG A C 1
ATOM 1334 O O . ARG A 1 174 ? -16.005 4.607 -11.415 1.00 90.38 174 ARG A O 1
ATOM 1341 N N . HIS A 1 175 ? -14.521 3.146 -12.253 1.00 85.06 175 HIS A N 1
ATOM 1342 C CA . HIS A 1 175 ? -15.421 1.996 -12.376 1.00 85.06 175 HIS A CA 1
ATOM 1343 C C . HIS A 1 175 ? -14.752 0.752 -11.781 1.00 85.06 175 HIS A C 1
ATOM 1345 O O . HIS A 1 175 ? -13.588 0.475 -12.066 1.00 85.06 175 HIS A O 1
ATOM 1351 N N . LEU A 1 176 ? -15.498 0.008 -10.956 1.00 83.50 176 LEU A N 1
ATOM 1352 C CA . LEU A 1 176 ? -15.020 -1.201 -10.271 1.00 83.50 176 LEU A CA 1
ATOM 1353 C C . LEU A 1 176 ? -14.952 -2.429 -11.191 1.00 83.50 176 LEU A C 1
ATOM 1355 O O . LEU A 1 176 ? -14.094 -3.283 -10.992 1.00 83.50 176 LEU A O 1
ATOM 1359 N N . ILE A 1 177 ? -15.850 -2.532 -12.177 1.00 81.88 177 ILE A N 1
ATOM 1360 C CA . ILE A 1 177 ? -15.987 -3.706 -13.049 1.00 81.88 177 ILE A CA 1
ATOM 1361 C C . ILE A 1 177 ? -16.146 -3.239 -14.496 1.00 81.88 177 ILE A C 1
ATOM 1363 O O . ILE A 1 177 ? -17.085 -2.510 -14.802 1.00 81.88 177 ILE A O 1
ATOM 1367 N N . GLY A 1 178 ? -15.259 -3.715 -15.375 1.00 76.94 178 GLY A N 1
ATOM 1368 C CA . GLY A 1 178 ? -15.353 -3.528 -16.824 1.00 76.94 178 GLY A CA 1
ATOM 1369 C C . GLY A 1 178 ? -15.284 -2.0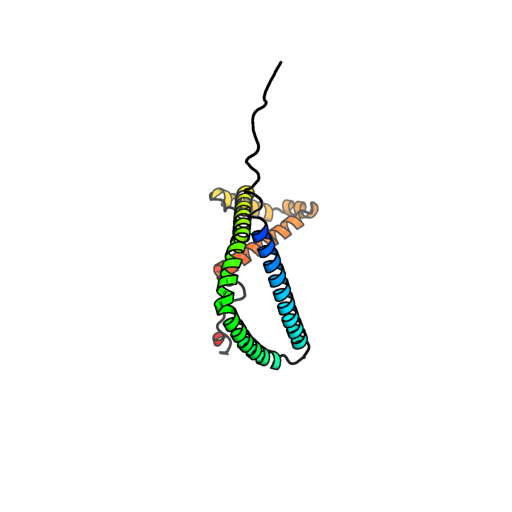73 -17.305 1.00 76.94 178 GLY A C 1
ATOM 1370 O O . GLY A 1 178 ? -15.152 -1.127 -16.528 1.00 76.94 178 GLY A O 1
ATOM 1371 N N . TYR A 1 179 ? -15.359 -1.903 -18.624 1.00 70.69 179 TYR A N 1
ATOM 1372 C CA . TYR A 1 179 ? -15.647 -0.610 -19.239 1.00 70.69 179 TYR A CA 1
ATOM 1373 C C . TYR A 1 179 ? -17.154 -0.475 -19.407 1.00 70.69 179 TYR A C 1
ATOM 1375 O O . TYR A 1 179 ? -17.823 -1.429 -19.804 1.00 70.69 179 TYR A O 1
ATOM 1383 N N . ASN A 1 180 ? -17.681 0.720 -19.148 1.00 71.06 180 ASN A N 1
ATOM 1384 C CA . ASN A 1 180 ? -19.047 1.040 -19.527 1.00 71.06 180 ASN A CA 1
ATOM 1385 C C . ASN A 1 180 ? -19.078 1.264 -21.043 1.00 71.06 180 ASN A C 1
ATOM 1387 O O . ASN A 1 180 ? -18.871 2.378 -21.522 1.00 71.06 180 ASN A O 1
ATOM 1391 N N . VAL A 1 181 ? -19.225 0.174 -21.794 1.00 75.88 181 VAL A N 1
ATOM 1392 C CA . VAL A 1 181 ? -19.486 0.238 -23.230 1.00 75.88 181 VAL A CA 1
ATOM 1393 C C . VAL A 1 181 ? -21.000 0.350 -23.376 1.00 75.88 181 VAL A C 1
ATOM 1395 O O . VAL A 1 181 ? -21.710 -0.566 -22.952 1.00 75.88 181 VAL A O 1
ATOM 1398 N N . PRO A 1 182 ? -21.530 1.464 -23.904 1.00 74.69 182 PRO A N 1
ATOM 1399 C CA . PRO A 1 182 ? -22.966 1.593 -24.064 1.00 74.69 182 PRO A CA 1
ATOM 1400 C C . PRO A 1 182 ? -23.442 0.552 -25.090 1.00 74.69 182 PRO A C 1
ATOM 1402 O O . PRO A 1 182 ? -22.799 0.323 -26.113 1.00 74.69 182 PRO A O 1
ATOM 1405 N N . ALA A 1 183 ? -24.558 -0.121 -24.797 1.00 66.06 183 ALA A N 1
ATOM 1406 C CA . ALA A 1 183 ? -25.043 -1.276 -25.564 1.00 66.06 183 ALA A CA 1
ATOM 1407 C C . ALA A 1 183 ? -25.306 -0.977 -27.056 1.00 66.06 183 ALA A C 1
ATOM 1409 O O . ALA A 1 183 ? -25.290 -1.881 -27.886 1.00 66.06 183 ALA A O 1
ATOM 1410 N N . ASN A 1 184 ? -25.498 0.295 -27.413 1.00 67.75 184 ASN A N 1
ATOM 1411 C CA . ASN A 1 184 ? -25.649 0.757 -28.793 1.00 67.75 184 ASN A CA 1
ATOM 1412 C C . ASN A 1 184 ? -24.344 0.723 -29.615 1.00 67.75 184 ASN A C 1
ATOM 1414 O O . ASN A 1 184 ? -24.411 0.818 -30.836 1.00 67.75 184 ASN A O 1
ATOM 1418 N N . ALA A 1 185 ? -23.178 0.578 -28.979 1.00 63.03 185 ALA A N 1
ATOM 1419 C CA . ALA A 1 185 ? -21.882 0.499 -29.654 1.00 63.03 185 ALA A CA 1
ATOM 1420 C C . ALA A 1 185 ? -21.498 -0.931 -30.082 1.00 63.03 185 ALA A C 1
ATOM 1422 O O . ALA A 1 185 ? -20.535 -1.107 -30.820 1.00 63.03 185 ALA A O 1
ATOM 1423 N N . VAL A 1 186 ? -22.234 -1.954 -29.630 1.00 65.25 186 VAL A N 1
ATOM 1424 C CA . VAL A 1 186 ? -21.887 -3.378 -29.830 1.00 65.25 186 VAL A CA 1
ATOM 1425 C C . VAL A 1 186 ? -22.655 -4.015 -31.007 1.00 65.25 186 VAL A C 1
ATOM 1427 O O . VAL A 1 186 ? -22.420 -5.170 -31.337 1.00 65.25 186 VAL A O 1
ATOM 1430 N N . GLY A 1 187 ? -23.551 -3.274 -31.676 1.00 59.06 187 GLY A N 1
ATOM 1431 C CA . GLY A 1 187 ? -24.482 -3.823 -32.678 1.00 59.06 187 GLY A CA 1
ATOM 1432 C C . GLY A 1 187 ? -24.510 -3.147 -34.053 1.00 59.06 187 GLY A C 1
ATOM 1433 O O . GLY A 1 187 ? -25.493 -3.320 -34.763 1.00 59.06 187 GLY A O 1
ATOM 1434 N N . GLN A 1 188 ? -23.497 -2.362 -34.436 1.00 53.69 188 GLN A N 1
ATOM 1435 C CA . GLN A 1 188 ? -23.388 -1.826 -35.803 1.00 53.69 188 GLN A CA 1
ATOM 1436 C C . GLN A 1 188 ? -22.187 -2.424 -36.535 1.00 53.69 188 GLN A C 1
ATOM 1438 O O . GLN A 1 188 ? -21.201 -1.737 -36.777 1.00 53.69 188 GLN A O 1
ATOM 1443 N N . HIS A 1 189 ? -22.276 -3.713 -36.852 1.00 45.09 189 HIS A N 1
ATOM 1444 C CA . HIS A 1 189 ? -21.494 -4.378 -37.893 1.00 45.09 189 HIS A CA 1
ATOM 1445 C C . HIS A 1 189 ? -22.334 -5.491 -38.511 1.00 45.09 189 HIS A C 1
ATOM 1447 O O . HIS A 1 189 ? -23.008 -6.204 -37.733 1.00 45.09 189 HIS A O 1
#

Secondary structure (DSSP, 8-state):
---PPPP----SSTTSTTHHHHHHHHHHHHHHHHHHHHHHHHHHHHHHHHTTSS-HHHHHHHHHHHHHHHHHHHHHHTTHHHHHHHHHHHHHHHHHHHHHHHHHHHHHHHHHHTT-SPPS-HHHHHHHHHHHHHHHH-HHHHHHHHHTTTHHHHHHHHHHHHHHHHHHHHHHHT-SSS----GGGSS--

Radius of gyration: 31.86 Å; chains: 1; bounding box: 71×40×116 Å

Organism: Trichosporon asahii var. asahii (strain CBS 8904) (NCBI:txid1220162)

pLDDT: mean 71.12, std 19.06, range [39.66, 97.31]